Protein AF-A0A059LC39-F1 (afdb_monomer_lite)

pLDDT: mean 9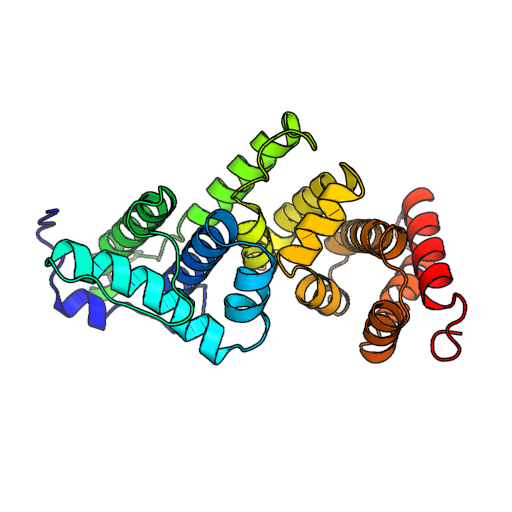2.87, std 8.08, range [38.31, 98.38]

Secondary structure (DSSP, 8-state):
----TT--GGGGGG--S-TT-TTSHHHHHHHHHHHHHHHHHHHHS-HHHHHHHHTS-HHHHHHHHHHHHHHHHHHHTT-----SSPPPP-TT-THHHHHHHHHHHHHHHHHHHHTT-TT------SHHHHHHHHHHHHHTT--TTSPPPTTHHHHHHHHT-STTHHHHHHHHHHHHTT-HHHHHHHHHHT-HHHHHHHTT---GGGHHHHHHHHHHHHHH---HHHHHHHHHTTTHHHHHHHHS--SS---HHHHHHHHHHHHHHHTT-TTT-

Structure (mmCIF, N/CA/C/O backbone):
data_AF-A0A059LC39-F1
#
_entry.id   AF-A0A059LC39-F1
#
loop_
_atom_site.group_PDB
_atom_site.id
_atom_site.type_symbol
_atom_site.label_atom_id
_atom_site.label_alt_id
_atom_site.label_comp_id
_atom_site.label_asym_id
_atom_site.label_entity_id
_atom_site.label_seq_id
_atom_site.pdbx_PDB_ins_code
_atom_site.Cartn_x
_atom_site.Cartn_y
_atom_site.Cartn_z
_atom_site.occupancy
_atom_site.B_iso_or_equiv
_atom_site.auth_seq_id
_atom_site.auth_comp_id
_atom_site.auth_asym_id
_atom_site.auth_atom_id
_atom_site.pdbx_PDB_model_num
ATOM 1 N N . ARG A 1 1 ? -14.619 -9.354 27.486 1.00 38.31 1 ARG A N 1
ATOM 2 C CA . ARG A 1 1 ? -15.360 -8.174 28.000 1.00 38.31 1 ARG A CA 1
ATOM 3 C C . ARG A 1 1 ? -14.411 -7.389 28.898 1.00 38.31 1 ARG A C 1
ATOM 5 O O . ARG A 1 1 ? -14.361 -7.661 30.089 1.00 38.31 1 ARG A O 1
ATOM 12 N N . LEU A 1 2 ? -13.623 -6.483 28.327 1.00 41.97 2 LEU A N 1
ATOM 13 C CA . LEU A 1 2 ? -12.790 -5.560 29.097 1.00 41.97 2 LEU A CA 1
ATOM 14 C C . LEU A 1 2 ? -13.706 -4.463 29.651 1.00 41.97 2 LEU A C 1
ATOM 16 O O . LEU A 1 2 ? -14.110 -3.562 28.925 1.00 41.97 2 LEU A O 1
ATOM 20 N N . ARG A 1 3 ? -14.123 -4.588 30.915 1.00 47.59 3 ARG A N 1
ATOM 21 C CA . ARG A 1 3 ? -14.676 -3.453 31.664 1.00 47.59 3 ARG A CA 1
ATOM 22 C C . ARG A 1 3 ? -13.485 -2.667 32.192 1.00 47.59 3 ARG A C 1
ATOM 24 O O . ARG A 1 3 ? -13.035 -2.906 33.305 1.00 47.59 3 ARG A O 1
ATOM 31 N N . LEU A 1 4 ? -12.937 -1.800 31.352 1.00 59.91 4 LEU A N 1
ATOM 32 C CA . LEU A 1 4 ? -11.959 -0.813 31.783 1.00 59.91 4 LEU A CA 1
ATOM 33 C C . LEU A 1 4 ? -12.750 0.319 32.460 1.00 59.91 4 LEU A C 1
ATOM 35 O O . LEU A 1 4 ? -13.573 0.944 31.796 1.00 59.91 4 LEU A O 1
ATOM 39 N N . PRO A 1 5 ? -12.578 0.564 33.771 1.00 58.69 5 PRO A N 1
ATOM 40 C CA . PRO A 1 5 ? -13.481 1.405 34.566 1.00 58.69 5 PRO A CA 1
ATOM 41 C C . PRO A 1 5 ? -13.545 2.890 34.158 1.00 58.69 5 PRO A C 1
ATOM 43 O O . PRO A 1 5 ? -14.388 3.607 34.683 1.00 58.69 5 PRO A O 1
ATOM 46 N N . ARG A 1 6 ? -12.702 3.350 33.220 1.00 67.06 6 ARG A N 1
ATOM 47 C CA . ARG A 1 6 ? -12.713 4.721 32.663 1.00 67.06 6 ARG A CA 1
ATOM 48 C C . ARG A 1 6 ? -13.230 4.811 31.217 1.00 67.06 6 ARG A C 1
ATOM 50 O O . ARG A 1 6 ? -13.235 5.896 30.649 1.00 67.06 6 ARG A O 1
ATOM 57 N N . LEU A 1 7 ? -13.639 3.696 30.607 1.00 74.56 7 LEU A N 1
ATOM 58 C CA . LEU A 1 7 ? -14.137 3.657 29.229 1.00 74.56 7 LEU A CA 1
ATOM 59 C C . LEU A 1 7 ? -15.666 3.574 29.220 1.00 74.56 7 LEU A C 1
ATOM 61 O O . LEU A 1 7 ? -16.242 2.490 29.326 1.00 74.56 7 LEU A O 1
ATOM 65 N N . ASP A 1 8 ? -16.308 4.735 29.103 1.00 77.00 8 ASP A N 1
ATOM 66 C CA . ASP A 1 8 ? -17.745 4.844 28.842 1.00 77.00 8 ASP A CA 1
ATOM 67 C C . ASP A 1 8 ? -18.038 4.777 27.330 1.00 77.00 8 ASP A C 1
ATOM 69 O O . ASP A 1 8 ? -17.161 5.033 26.506 1.00 77.00 8 ASP A O 1
ATOM 73 N N . ARG A 1 9 ? -19.268 4.435 26.937 1.00 79.31 9 ARG A N 1
ATOM 74 C CA . ARG A 1 9 ? -19.694 4.400 25.527 1.00 79.31 9 ARG A CA 1
ATOM 75 C C . ARG A 1 9 ? -19.622 5.780 24.879 1.00 79.31 9 ARG A C 1
ATOM 77 O O . ARG A 1 9 ? -19.177 5.878 23.739 1.00 79.31 9 ARG A O 1
ATOM 84 N N . ASP A 1 10 ? -19.956 6.819 25.637 1.00 83.12 10 ASP A N 1
ATOM 85 C CA . ASP A 1 10 ? -19.950 8.215 25.185 1.00 83.12 10 ASP A CA 1
ATOM 86 C C . ASP A 1 10 ? -18.537 8.722 24.846 1.00 83.12 10 ASP A C 1
ATOM 88 O O . ASP A 1 10 ? -18.363 9.730 24.162 1.00 83.12 10 ASP A O 1
ATOM 92 N N . LEU A 1 11 ? -17.494 8.014 25.298 1.00 85.31 11 LEU A N 1
ATOM 93 C CA . LEU A 1 11 ? -16.109 8.333 24.968 1.00 85.31 11 LEU A CA 1
ATOM 94 C C . LEU A 1 11 ? -15.811 8.123 23.475 1.00 85.31 11 LEU A C 1
ATOM 96 O O . LEU A 1 11 ? -15.001 8.857 22.912 1.00 85.31 11 LEU A O 1
ATOM 100 N N . VAL A 1 12 ? -16.485 7.171 22.818 1.00 84.88 12 VAL A N 1
ATOM 101 C CA . VAL A 1 12 ? -16.286 6.882 21.386 1.00 84.88 12 VAL A CA 1
ATOM 102 C C . VAL A 1 12 ? -16.705 8.070 20.515 1.00 84.88 12 VAL A C 1
ATOM 104 O O . VAL A 1 12 ? -16.017 8.390 19.547 1.00 84.88 12 VAL A O 1
ATOM 107 N N . ASP A 1 13 ? -17.766 8.778 20.901 1.00 87.62 13 ASP A N 1
ATOM 108 C CA . ASP A 1 13 ? -18.254 9.961 20.180 1.00 87.62 13 ASP A CA 1
ATOM 109 C C . ASP A 1 13 ? -17.356 11.194 20.388 1.00 87.62 13 ASP A C 1
ATOM 111 O O . ASP A 1 13 ? -17.455 12.183 19.661 1.00 87.62 13 ASP A O 1
ATOM 115 N N . ARG A 1 14 ? -16.452 11.133 21.373 1.00 90.12 14 ARG A N 1
ATOM 116 C CA . ARG A 1 14 ? -15.554 12.223 21.777 1.00 90.12 14 ARG A CA 1
ATOM 117 C C . ARG A 1 14 ? -14.100 12.003 21.359 1.00 90.12 14 ARG A C 1
ATOM 119 O O . ARG A 1 14 ? -13.243 12.795 21.750 1.00 90.12 14 ARG A O 1
ATOM 126 N N . ILE A 1 15 ? -13.804 10.961 20.576 1.00 92.75 15 ILE A N 1
ATOM 127 C CA . ILE A 1 15 ? -12.444 10.708 20.080 1.00 92.75 15 ILE A CA 1
ATOM 128 C C . ILE A 1 15 ? -11.979 11.929 19.264 1.00 92.75 15 ILE A C 1
ATOM 130 O O . ILE A 1 15 ? -12.630 12.297 18.281 1.00 92.75 15 ILE A O 1
ATOM 134 N N . PRO A 1 16 ? -10.858 12.571 19.635 1.00 93.31 16 PRO A N 1
ATOM 135 C CA . PRO A 1 16 ? -10.448 13.819 19.014 1.00 93.31 16 PRO A CA 1
ATOM 136 C C . PRO A 1 16 ? -9.922 13.607 17.589 1.00 93.31 16 PRO A C 1
ATOM 138 O O . PRO A 1 16 ? -9.324 12.578 17.256 1.00 93.31 16 PRO A O 1
ATOM 141 N N . GLY A 1 17 ? -10.095 14.636 16.754 1.00 94.12 17 GLY A N 1
ATOM 142 C CA . GLY A 1 17 ? -9.504 14.712 15.421 1.00 94.12 17 GLY A CA 1
ATOM 143 C C . GLY A 1 17 ? -10.481 14.654 14.255 1.00 94.12 17 GLY A C 1
ATOM 144 O O . GLY A 1 17 ? -11.672 14.918 14.390 1.00 94.12 17 GLY A O 1
ATOM 145 N N . LYS A 1 18 ? -9.948 14.329 13.073 1.00 93.69 18 LYS A N 1
ATOM 146 C CA . LYS A 1 18 ? -10.715 14.183 11.828 1.00 93.69 18 LYS A CA 1
ATOM 147 C C . LYS A 1 18 ? -10.304 12.897 11.125 1.00 93.69 18 LYS A C 1
ATOM 149 O O . LYS A 1 18 ? -9.119 12.600 11.036 1.00 93.69 18 LYS A O 1
ATOM 154 N N . GLN A 1 19 ? -11.261 12.184 10.531 1.00 92.31 19 GLN A N 1
ATOM 155 C CA . GLN A 1 19 ? -11.007 10.917 9.821 1.00 92.31 19 GLN A CA 1
ATOM 156 C C . GLN A 1 19 ? -9.980 11.035 8.679 1.00 92.31 19 GLN A C 1
ATOM 158 O O . GLN A 1 19 ? -9.343 10.049 8.309 1.00 92.31 19 GLN A O 1
ATOM 163 N N . THR A 1 20 ? -9.825 12.234 8.112 1.00 91.25 20 THR A N 1
ATOM 164 C CA . THR A 1 20 ? -8.856 12.538 7.051 1.00 91.25 20 THR A CA 1
ATOM 165 C C . THR A 1 20 ? -7.452 12.838 7.578 1.00 91.25 20 THR A C 1
ATOM 167 O O . THR A 1 20 ? -6.494 12.759 6.811 1.00 91.25 20 THR A O 1
ATOM 170 N N . ASP A 1 21 ? -7.314 13.198 8.858 1.00 93.19 21 ASP A N 1
ATOM 171 C CA . ASP A 1 21 ? -6.031 13.532 9.473 1.00 93.19 21 ASP A CA 1
ATOM 172 C C . ASP A 1 21 ? -5.475 12.350 10.270 1.00 93.19 21 ASP A C 1
ATOM 174 O O . ASP A 1 21 ? -5.807 12.124 11.433 1.00 93.19 21 ASP A O 1
ATOM 178 N N . ARG A 1 22 ? -4.562 11.625 9.629 1.00 93.62 22 ARG A N 1
ATOM 179 C CA . ARG A 1 22 ? -3.907 10.424 10.163 1.00 93.62 22 ARG A CA 1
ATOM 180 C C . ARG A 1 22 ? -3.014 10.665 11.377 1.00 93.62 22 ARG A C 1
ATOM 182 O O . ARG A 1 22 ? -2.555 9.692 11.959 1.00 93.62 22 ARG A O 1
ATOM 189 N N . LYS A 1 23 ? -2.720 11.922 11.724 1.00 91.88 23 LYS A N 1
ATOM 190 C CA . LYS A 1 23 ? -1.988 12.257 12.955 1.00 91.88 23 LYS A CA 1
ATOM 191 C C . LYS A 1 23 ? -2.906 12.318 14.173 1.00 91.88 23 LYS A C 1
ATOM 193 O O . LYS A 1 23 ? -2.419 12.338 15.296 1.00 91.88 23 LYS A O 1
ATOM 198 N N . THR A 1 24 ? -4.216 12.373 13.950 1.00 94.75 24 THR A N 1
ATOM 199 C CA . THR A 1 24 ? -5.211 12.398 15.021 1.00 94.75 24 THR A CA 1
ATOM 200 C C . THR A 1 24 ? -5.698 10.988 15.357 1.00 94.75 24 THR A C 1
ATOM 202 O O . THR A 1 24 ? -5.728 10.150 14.452 1.00 94.75 24 THR A O 1
ATOM 205 N N . PRO A 1 25 ? -6.143 10.715 16.599 1.00 95.75 25 PRO A N 1
ATOM 206 C CA . PRO A 1 25 ? -6.583 9.378 17.012 1.00 95.75 25 PRO A CA 1
ATOM 207 C C . PRO A 1 25 ? -7.643 8.758 16.095 1.00 95.75 25 PRO A C 1
ATOM 209 O O . PRO A 1 25 ? -7.474 7.640 15.607 1.00 95.75 25 PRO A O 1
ATOM 212 N N . VAL A 1 26 ? -8.710 9.502 15.777 1.00 96.50 26 VAL A N 1
ATOM 213 C CA . VAL A 1 26 ? -9.781 8.994 14.900 1.00 96.50 26 VAL A CA 1
ATOM 214 C C . VAL A 1 26 ? -9.301 8.764 13.463 1.00 96.50 26 VAL A C 1
ATOM 216 O O . VAL A 1 26 ? -9.720 7.808 12.808 1.00 96.50 26 VAL A O 1
ATOM 219 N N . GLY A 1 27 ? -8.409 9.619 12.954 1.00 95.94 27 GLY A N 1
ATOM 220 C CA . GLY A 1 27 ? -7.862 9.471 11.609 1.00 95.94 27 GLY A CA 1
ATOM 221 C C . GLY A 1 27 ? -6.854 8.329 11.502 1.00 95.94 27 GLY A C 1
ATOM 222 O O . GLY A 1 27 ? -6.843 7.629 10.488 1.00 95.94 27 GLY A O 1
ATOM 223 N N . GLU A 1 28 ? -6.051 8.089 12.542 1.00 96.12 28 GLU A N 1
ATOM 224 C CA . GLU A 1 28 ? -5.166 6.926 12.607 1.00 96.12 28 GLU A CA 1
ATOM 225 C C . GLU A 1 28 ? -5.976 5.624 12.680 1.00 96.12 28 GLU A C 1
ATOM 227 O O . GLU A 1 28 ? -5.728 4.718 11.883 1.00 96.12 28 GLU A O 1
ATOM 232 N N . LEU A 1 29 ? -7.002 5.547 13.539 1.00 96.88 29 LEU A N 1
ATOM 233 C CA . LEU A 1 29 ? -7.890 4.380 13.609 1.00 96.88 29 LEU A CA 1
ATOM 234 C C . LEU A 1 29 ? -8.570 4.089 12.270 1.00 96.88 29 LEU A C 1
ATOM 236 O O . LEU A 1 29 ? -8.557 2.949 11.811 1.00 96.88 29 LEU A O 1
ATOM 240 N N . ASN A 1 30 ? -9.117 5.111 11.607 1.00 96.50 30 ASN A N 1
ATOM 241 C CA . ASN A 1 30 ? -9.730 4.959 10.287 1.00 96.50 30 ASN A CA 1
ATOM 242 C C . ASN A 1 30 ? -8.728 4.430 9.240 1.00 96.50 30 ASN A C 1
ATOM 244 O O . ASN A 1 30 ? -9.059 3.602 8.384 1.00 96.50 30 ASN A O 1
ATOM 248 N N . TRP A 1 31 ? -7.476 4.880 9.317 1.00 96.12 31 TRP A N 1
ATOM 249 C CA . TRP A 1 31 ? -6.425 4.437 8.409 1.00 96.12 31 TRP A CA 1
ATOM 250 C C . TRP A 1 31 ? -5.979 2.995 8.682 1.00 96.12 31 TRP A C 1
ATOM 252 O O . TRP A 1 31 ? -5.869 2.212 7.736 1.00 96.12 31 TRP A O 1
ATOM 262 N N . ILE A 1 32 ? -5.799 2.615 9.951 1.00 97.19 32 ILE A N 1
ATOM 263 C CA . ILE A 1 32 ? -5.517 1.229 10.356 1.00 97.19 32 ILE A CA 1
ATOM 264 C C . ILE A 1 32 ? -6.672 0.315 9.940 1.00 97.19 32 ILE A C 1
ATOM 266 O O . ILE A 1 32 ? -6.434 -0.734 9.345 1.00 97.19 32 ILE A O 1
ATOM 270 N N . PHE A 1 33 ? -7.920 0.731 10.166 1.00 97.75 33 PHE A N 1
ATOM 271 C CA . PHE A 1 33 ? -9.108 -0.014 9.751 1.00 97.75 33 PHE A CA 1
ATOM 272 C C . PHE A 1 33 ? -9.124 -0.274 8.241 1.00 97.75 33 PHE A C 1
ATOM 274 O O . PHE A 1 33 ? -9.333 -1.406 7.795 1.00 97.75 33 PHE A O 1
ATOM 281 N N . THR A 1 34 ? -8.844 0.763 7.446 1.00 96.38 34 THR A N 1
ATOM 282 C CA . THR A 1 34 ? -8.742 0.649 5.986 1.00 96.38 34 THR A CA 1
ATOM 283 C C . THR A 1 34 ? -7.646 -0.339 5.590 1.00 96.38 34 THR A C 1
ATOM 285 O O . THR A 1 34 ? -7.880 -1.197 4.744 1.00 96.38 34 THR A O 1
ATOM 288 N N . ALA A 1 35 ? -6.470 -0.268 6.222 1.00 96.44 35 ALA A N 1
ATOM 289 C CA . ALA A 1 35 ? -5.366 -1.182 5.941 1.00 96.44 35 ALA A CA 1
ATOM 290 C C . ALA A 1 35 ? -5.709 -2.638 6.285 1.00 96.44 35 ALA A C 1
ATOM 292 O O . ALA A 1 35 ? -5.448 -3.536 5.492 1.00 96.44 35 ALA A O 1
ATOM 293 N N . ILE A 1 36 ? -6.337 -2.872 7.437 1.00 97.81 36 ILE A N 1
ATOM 294 C CA . ILE A 1 36 ? -6.723 -4.209 7.893 1.00 97.81 36 ILE A CA 1
ATOM 295 C C . ILE A 1 36 ? -7.795 -4.818 6.990 1.00 97.81 36 ILE A C 1
ATOM 297 O O . ILE A 1 36 ? -7.665 -5.972 6.582 1.00 97.81 36 ILE A O 1
ATOM 301 N N . THR A 1 37 ? -8.835 -4.059 6.649 1.00 97.88 37 THR A N 1
ATOM 302 C CA . THR A 1 37 ? -9.931 -4.559 5.806 1.00 97.88 37 THR A CA 1
ATOM 303 C C . THR A 1 37 ? -9.486 -4.830 4.370 1.00 97.88 37 THR A C 1
ATOM 305 O O . THR A 1 37 ? -9.851 -5.872 3.825 1.00 97.88 37 THR A O 1
ATOM 308 N N . ASP A 1 38 ? -8.637 -3.977 3.785 1.00 96.56 38 ASP A N 1
ATOM 309 C CA . ASP A 1 38 ? -8.011 -4.248 2.483 1.00 96.56 38 ASP A CA 1
ATOM 310 C C . ASP A 1 38 ? -7.137 -5.512 2.531 1.00 96.56 38 ASP A C 1
ATOM 312 O O . ASP A 1 38 ? -7.194 -6.332 1.614 1.00 96.56 38 ASP A O 1
ATOM 316 N N . THR A 1 39 ? -6.368 -5.707 3.607 1.00 97.31 39 THR A N 1
ATOM 317 C CA . THR A 1 39 ? -5.545 -6.909 3.795 1.00 97.31 39 THR A CA 1
ATOM 318 C C . THR A 1 39 ? -6.385 -8.171 3.904 1.00 97.31 39 THR A C 1
ATOM 320 O O . THR A 1 39 ? -6.088 -9.158 3.233 1.00 97.31 39 THR A O 1
ATOM 323 N N . ILE A 1 40 ? -7.448 -8.161 4.709 1.00 98.06 40 ILE A N 1
ATOM 324 C CA . ILE A 1 40 ? -8.351 -9.313 4.833 1.00 98.06 40 ILE A CA 1
ATOM 325 C C . ILE A 1 40 ? -8.960 -9.645 3.469 1.00 98.06 40 ILE A C 1
ATOM 327 O O . ILE A 1 40 ? -8.940 -10.801 3.049 1.00 98.06 40 ILE A O 1
ATOM 331 N N . ALA A 1 41 ? -9.462 -8.636 2.753 1.00 97.44 41 ALA A N 1
ATOM 332 C CA . ALA A 1 41 ? -10.050 -8.827 1.435 1.00 97.44 41 ALA A CA 1
ATOM 333 C C . ALA A 1 41 ? -9.048 -9.419 0.439 1.00 97.44 41 ALA A C 1
ATOM 335 O O . ALA A 1 41 ? -9.377 -10.360 -0.276 1.00 97.44 41 ALA A O 1
ATOM 336 N N . TRP A 1 42 ? -7.820 -8.910 0.409 1.00 96.56 42 TRP A N 1
ATOM 337 C CA . TRP A 1 42 ? -6.805 -9.386 -0.525 1.00 96.56 42 TRP A CA 1
ATOM 338 C C . TRP A 1 42 ? -6.353 -10.825 -0.242 1.00 96.56 42 TRP A C 1
ATOM 340 O O . TRP A 1 42 ? -6.148 -11.593 -1.178 1.00 96.56 42 TRP A O 1
ATOM 350 N N . ASN A 1 43 ? -6.241 -11.214 1.032 1.00 95.38 43 ASN A N 1
ATOM 351 C CA . ASN A 1 43 ? -5.827 -12.569 1.413 1.00 95.38 43 ASN A CA 1
ATOM 352 C C . ASN A 1 43 ? -6.940 -13.616 1.243 1.00 95.38 43 ASN A C 1
ATOM 354 O O . ASN A 1 43 ? -6.648 -14.803 1.106 1.00 95.38 43 ASN A O 1
ATOM 358 N N . VAL A 1 44 ? -8.211 -13.199 1.273 1.00 96.50 44 VAL A N 1
ATOM 359 C CA . VAL A 1 44 ? -9.363 -14.118 1.247 1.00 96.50 44 VAL A CA 1
ATOM 360 C C . VAL A 1 44 ? -10.026 -14.199 -0.130 1.00 96.50 44 VAL A C 1
ATOM 362 O O . VAL A 1 44 ? -10.537 -15.257 -0.504 1.00 96.50 44 VAL A O 1
ATOM 365 N N . LEU A 1 45 ? -10.065 -13.104 -0.892 1.00 96.56 45 LEU A N 1
ATOM 366 C CA . LEU A 1 45 ? -10.801 -13.045 -2.154 1.00 96.56 45 LEU A CA 1
ATOM 367 C C . LEU A 1 45 ? -9.939 -13.481 -3.349 1.00 96.56 45 LEU A C 1
ATOM 369 O O . LEU A 1 45 ? -8.756 -13.152 -3.419 1.00 96.56 45 LEU A O 1
ATOM 373 N N . PRO A 1 46 ? -10.534 -14.131 -4.368 1.00 95.44 46 PRO A N 1
ATOM 374 C CA . PRO A 1 46 ? -9.875 -14.305 -5.658 1.00 95.44 46 PRO A CA 1
ATOM 375 C C . PRO A 1 46 ? -9.456 -12.953 -6.253 1.00 95.44 46 PRO A C 1
ATOM 377 O O . PRO A 1 46 ? -10.225 -11.991 -6.194 1.00 95.44 46 PRO A O 1
ATOM 380 N N . ARG A 1 47 ? -8.283 -12.890 -6.901 1.00 92.69 47 ARG A N 1
ATOM 381 C CA . ARG A 1 47 ? -7.698 -11.637 -7.431 1.00 92.69 47 ARG A CA 1
ATOM 382 C C . ARG A 1 47 ? -8.679 -10.813 -8.274 1.00 92.69 47 ARG A C 1
ATOM 384 O O . ARG A 1 47 ? -8.819 -9.615 -8.053 1.00 92.69 47 ARG A O 1
ATOM 391 N N . ALA A 1 48 ? -9.404 -11.453 -9.195 1.00 94.56 48 ALA A N 1
ATOM 392 C CA . ALA A 1 48 ? -10.383 -10.775 -10.050 1.00 94.56 48 ALA A CA 1
ATOM 393 C C . ALA A 1 48 ? -11.540 -10.154 -9.247 1.00 94.56 48 ALA A C 1
ATOM 395 O O . ALA A 1 48 ? -11.995 -9.050 -9.545 1.00 94.56 48 ALA A O 1
ATOM 396 N N . LEU A 1 49 ? -11.996 -10.847 -8.199 1.00 96.38 49 LEU A N 1
ATOM 397 C CA . LEU A 1 49 ? -13.059 -10.361 -7.330 1.00 96.38 49 LEU A CA 1
ATOM 398 C C . LEU A 1 49 ? -12.573 -9.208 -6.444 1.00 96.38 49 LEU A C 1
ATOM 400 O O . LEU A 1 49 ? -13.276 -8.208 -6.313 1.00 96.38 49 LEU A O 1
ATOM 404 N N . PHE A 1 50 ? -11.365 -9.323 -5.888 1.00 96.62 50 PHE A N 1
ATOM 405 C CA . PHE A 1 50 ? -10.724 -8.246 -5.136 1.00 96.62 50 PHE A CA 1
ATOM 406 C C . PHE A 1 50 ? -10.594 -6.978 -5.985 1.00 96.62 50 PHE A C 1
ATOM 408 O O . PHE A 1 50 ? -11.027 -5.911 -5.560 1.00 96.62 50 PHE A O 1
ATOM 415 N N . GLN A 1 51 ? -10.080 -7.099 -7.211 1.00 95.25 51 GLN A N 1
ATOM 416 C CA . GLN A 1 51 ? -9.963 -5.974 -8.140 1.00 95.25 51 GLN A CA 1
ATOM 417 C C . GLN A 1 51 ? -11.321 -5.316 -8.409 1.00 95.25 51 GLN A C 1
ATOM 419 O O . GLN A 1 51 ? -11.468 -4.101 -8.271 1.00 95.25 51 GLN A O 1
ATOM 424 N N . ARG A 1 52 ? -12.346 -6.125 -8.698 1.00 95.81 52 ARG A N 1
ATOM 425 C CA . ARG A 1 52 ? -13.698 -5.622 -8.962 1.00 95.81 52 ARG A CA 1
ATOM 426 C C . ARG A 1 52 ? -14.295 -4.860 -7.780 1.00 95.81 52 ARG A C 1
ATOM 428 O O . ARG A 1 52 ? -14.897 -3.814 -7.976 1.00 95.81 52 ARG A O 1
ATOM 435 N N . LEU A 1 53 ? -14.156 -5.384 -6.563 1.00 96.94 53 LEU A N 1
ATOM 436 C CA . LEU A 1 53 ? -14.847 -4.831 -5.394 1.00 96.94 53 LEU A CA 1
ATOM 437 C C . LEU A 1 53 ? -14.042 -3.771 -4.639 1.00 96.94 53 LEU A C 1
ATOM 439 O O . LEU A 1 53 ? -14.638 -2.854 -4.093 1.00 96.94 53 LEU A O 1
ATOM 443 N N . PHE A 1 54 ? -12.713 -3.888 -4.589 1.00 96.00 54 PHE A N 1
ATOM 444 C CA . PHE A 1 54 ? -11.849 -3.057 -3.740 1.00 96.0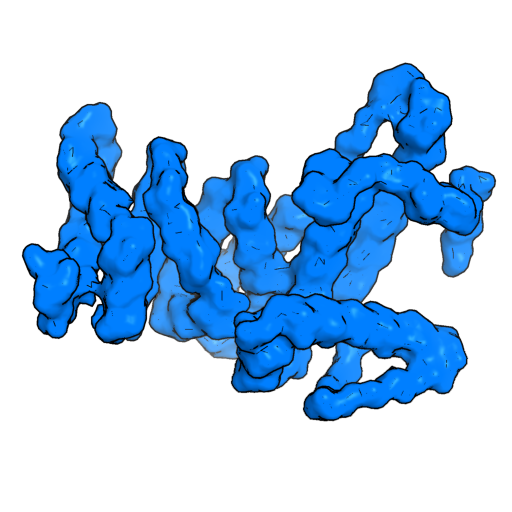0 54 PHE A CA 1
ATOM 445 C C . PHE A 1 54 ? -10.979 -2.064 -4.522 1.00 96.00 54 PHE A C 1
ATOM 447 O O . PHE A 1 54 ? -10.284 -1.258 -3.891 1.00 96.00 54 PHE A O 1
ATOM 454 N N . ARG A 1 55 ? -10.970 -2.110 -5.865 1.00 94.06 55 ARG A N 1
ATOM 455 C CA . ARG A 1 55 ? -10.113 -1.245 -6.700 1.00 94.06 55 ARG A CA 1
ATOM 456 C C . ARG A 1 55 ? -10.838 -0.463 -7.793 1.00 94.06 55 ARG A C 1
ATOM 458 O O . ARG A 1 55 ? -10.394 0.639 -8.087 1.00 94.06 55 ARG A O 1
ATOM 465 N N . GLN A 1 56 ? -11.929 -0.978 -8.363 1.00 93.19 56 GLN A N 1
ATOM 466 C CA . GLN A 1 56 ? -12.613 -0.308 -9.482 1.00 93.19 56 GLN A CA 1
ATOM 467 C C . GLN A 1 56 ? -13.355 0.973 -9.090 1.00 93.19 56 GLN A C 1
ATOM 469 O O . GLN A 1 56 ? -13.222 1.982 -9.774 1.00 93.19 56 GLN A O 1
ATOM 474 N N . ASP A 1 57 ? -14.133 0.938 -8.007 1.00 95.88 57 ASP A N 1
ATOM 475 C CA . ASP A 1 57 ? -14.954 2.069 -7.570 1.00 95.88 57 ASP A CA 1
ATOM 476 C C . ASP A 1 57 ? -14.714 2.373 -6.086 1.00 95.88 57 ASP A C 1
ATOM 478 O O . ASP A 1 57 ? -14.704 1.475 -5.239 1.00 95.88 57 ASP A O 1
ATOM 482 N N . LEU A 1 58 ? -14.501 3.652 -5.768 1.00 92.69 58 LEU A N 1
ATOM 483 C CA . LEU A 1 58 ? -14.140 4.096 -4.419 1.00 92.69 58 LEU A CA 1
ATOM 484 C C . LEU A 1 58 ? -15.268 3.876 -3.401 1.00 92.69 58 LEU A C 1
ATOM 486 O O . LEU A 1 58 ? -14.986 3.517 -2.252 1.00 92.69 58 LEU A O 1
ATOM 490 N N . LEU A 1 59 ? -16.524 4.077 -3.811 1.00 96.06 59 LEU A N 1
ATOM 491 C CA . LEU A 1 59 ? -17.694 3.905 -2.955 1.00 96.06 59 LEU A CA 1
ATOM 492 C C . LEU A 1 59 ? -17.959 2.420 -2.714 1.00 96.06 59 LEU A C 1
ATOM 494 O O . LEU A 1 59 ? -18.100 2.013 -1.562 1.00 96.06 59 LEU A O 1
ATOM 498 N N . VAL A 1 60 ? -17.956 1.604 -3.770 1.00 97.06 60 VAL A N 1
ATOM 499 C CA . VAL A 1 60 ? -18.105 0.144 -3.661 1.00 97.06 60 VAL A CA 1
ATOM 500 C C . VAL A 1 60 ? -17.012 -0.427 -2.762 1.00 97.06 60 VAL A C 1
ATOM 502 O O . VAL A 1 60 ? -17.314 -1.175 -1.832 1.00 97.06 60 VAL A O 1
ATOM 505 N N . ALA A 1 61 ? -15.762 -0.003 -2.949 1.00 96.31 61 ALA A N 1
ATOM 506 C CA . ALA A 1 61 ? -14.664 -0.437 -2.098 1.00 96.31 61 ALA A CA 1
ATOM 507 C C . ALA A 1 61 ? -14.876 -0.034 -0.631 1.00 96.31 61 ALA A C 1
ATOM 509 O O . ALA A 1 61 ? -14.612 -0.826 0.270 1.00 96.31 61 ALA A O 1
ATOM 510 N N . SER A 1 62 ? -15.380 1.176 -0.367 1.00 96.62 62 SER A N 1
ATOM 511 C CA . SER A 1 62 ? -15.711 1.614 0.997 1.00 96.62 62 SER A CA 1
ATOM 512 C C . SER A 1 62 ? -16.824 0.762 1.615 1.00 96.62 62 SER A C 1
ATOM 514 O O . SER A 1 62 ? -16.668 0.261 2.730 1.00 96.62 62 SER A O 1
ATOM 516 N N . LEU A 1 63 ? -17.899 0.507 0.865 1.00 97.81 63 LEU A N 1
ATOM 517 C CA . LEU A 1 63 ? -19.010 -0.337 1.304 1.00 97.81 63 LEU A CA 1
ATOM 518 C C . LEU A 1 63 ? -18.549 -1.760 1.624 1.00 97.81 63 LEU A C 1
ATOM 520 O O . LEU A 1 63 ? -18.918 -2.291 2.668 1.00 97.81 63 LEU A O 1
ATOM 524 N N . PHE A 1 64 ? -17.712 -2.367 0.779 1.00 98.12 64 PHE A N 1
ATOM 525 C CA . PHE A 1 64 ? -17.227 -3.726 1.009 1.00 98.12 64 PHE A CA 1
ATOM 526 C C . PHE A 1 64 ? -16.219 -3.826 2.159 1.00 98.12 64 PHE A C 1
ATOM 528 O O . PHE A 1 64 ? -16.283 -4.800 2.907 1.00 98.12 64 PHE A O 1
ATOM 535 N N . ARG A 1 65 ? -15.357 -2.822 2.384 1.00 97.38 65 ARG A N 1
ATOM 536 C CA . ARG A 1 65 ? -14.524 -2.753 3.604 1.00 97.38 65 ARG A CA 1
ATOM 537 C C . ARG A 1 65 ? -15.389 -2.735 4.863 1.00 97.38 65 ARG A C 1
ATOM 539 O O . ARG A 1 65 ? -15.173 -3.533 5.774 1.00 97.38 65 ARG A O 1
ATOM 546 N N . ASN A 1 66 ? -16.409 -1.879 4.877 1.00 97.31 66 ASN A N 1
ATOM 547 C CA . ASN A 1 66 ? -17.335 -1.752 6.003 1.00 97.31 66 ASN A CA 1
ATOM 548 C C . ASN A 1 66 ? -18.215 -3.004 6.164 1.00 97.31 66 ASN A C 1
ATOM 550 O O . ASN A 1 66 ? -18.524 -3.401 7.287 1.00 97.31 66 ASN A O 1
ATOM 554 N N . TYR A 1 67 ? -18.555 -3.680 5.063 1.00 98.06 67 TYR A N 1
ATOM 555 C CA . TYR A 1 67 ? -19.258 -4.961 5.085 1.00 98.06 67 TYR A CA 1
ATOM 556 C C . TYR A 1 67 ? -18.456 -6.045 5.818 1.00 98.06 67 TYR A C 1
ATOM 558 O O . TYR A 1 67 ? -19.051 -6.828 6.552 1.00 98.06 67 TYR A O 1
ATOM 566 N N . LEU A 1 68 ? -17.120 -6.084 5.690 1.00 98.25 68 LEU A N 1
ATOM 567 C CA . LEU A 1 68 ? -16.306 -7.062 6.429 1.00 98.25 68 LEU A CA 1
ATOM 568 C C . LEU A 1 68 ? -16.441 -6.887 7.948 1.00 98.25 68 LEU A C 1
ATOM 570 O O . LEU A 1 68 ? -16.495 -7.875 8.683 1.00 98.25 68 LEU A O 1
ATOM 574 N N . LEU A 1 69 ? -16.518 -5.637 8.415 1.00 98.19 69 LEU A N 1
ATOM 575 C CA . LEU A 1 69 ? -16.783 -5.335 9.821 1.00 98.19 69 LEU A CA 1
ATOM 576 C C . LEU A 1 69 ? -18.220 -5.703 10.207 1.00 98.19 69 LEU A C 1
ATOM 578 O O . LEU A 1 69 ? -18.427 -6.298 11.264 1.00 98.19 69 LEU A O 1
ATOM 582 N N . ALA A 1 70 ? -19.199 -5.405 9.348 1.00 97.75 70 ALA A N 1
ATOM 583 C CA . ALA A 1 70 ? -20.589 -5.793 9.569 1.00 97.75 70 ALA A CA 1
ATOM 584 C C . ALA A 1 70 ? -20.740 -7.321 9.699 1.00 97.75 70 ALA A C 1
ATOM 586 O O . ALA A 1 70 ? -21.374 -7.774 10.648 1.00 97.75 70 ALA A O 1
ATOM 587 N N . ASP A 1 71 ? -20.096 -8.119 8.834 1.00 96.88 71 ASP A N 1
ATOM 588 C CA . ASP A 1 71 ? -20.058 -9.590 8.936 1.00 96.88 71 ASP A CA 1
ATOM 589 C C . ASP A 1 71 ? -19.512 -10.047 10.288 1.00 96.88 71 ASP A C 1
ATOM 591 O O . ASP A 1 71 ? -20.101 -10.913 10.935 1.00 96.88 71 ASP A O 1
ATOM 595 N N . ARG A 1 72 ? -18.438 -9.415 10.768 1.00 97.62 72 ARG A N 1
ATOM 596 C CA . ARG A 1 72 ? -17.854 -9.734 12.073 1.00 97.62 72 ARG A CA 1
ATOM 597 C C . ARG A 1 72 ? -18.786 -9.403 13.240 1.00 97.62 72 ARG A C 1
ATOM 599 O O . ARG A 1 72 ? -18.996 -10.257 14.101 1.00 97.62 72 ARG A O 1
ATOM 606 N N . ILE A 1 73 ? -19.342 -8.192 13.275 1.00 97.50 73 ILE A N 1
ATOM 607 C CA . ILE A 1 73 ? -20.204 -7.731 14.376 1.00 97.50 73 ILE A CA 1
ATOM 608 C C . ILE A 1 73 ? -21.519 -8.512 14.390 1.00 97.50 73 ILE A C 1
ATOM 610 O O . ILE A 1 73 ? -21.910 -9.043 15.426 1.00 97.50 73 ILE A O 1
ATOM 614 N N . MET A 1 74 ? -22.194 -8.627 13.246 1.00 97.44 74 MET A N 1
ATOM 615 C CA . MET A 1 74 ? -23.502 -9.276 13.159 1.00 97.44 74 MET A CA 1
ATOM 616 C C . MET A 1 74 ? -23.436 -10.750 13.573 1.00 97.44 74 MET A C 1
ATOM 618 O O . MET A 1 74 ? -24.326 -11.216 14.287 1.00 97.44 74 MET A O 1
ATOM 622 N N . ARG A 1 75 ? -22.354 -11.465 13.233 1.00 95.62 75 ARG A N 1
ATOM 623 C CA . ARG A 1 75 ? -22.168 -12.870 13.636 1.00 95.62 75 ARG A CA 1
ATOM 624 C C . ARG A 1 75 ? -22.019 -13.054 15.138 1.00 95.62 75 ARG A C 1
ATOM 626 O O . ARG A 1 75 ? -22.502 -14.055 15.662 1.00 95.62 75 ARG A O 1
ATOM 633 N N . ALA A 1 76 ? -21.429 -12.087 15.842 1.00 93.75 76 ALA A N 1
ATOM 634 C CA . ALA A 1 76 ? -21.378 -12.104 17.305 1.00 93.75 76 ALA A CA 1
ATOM 635 C C . ALA A 1 76 ? -22.778 -12.009 17.948 1.00 93.75 76 ALA A C 1
ATOM 637 O O . ALA A 1 76 ? -22.951 -12.378 19.108 1.00 93.75 76 ALA A O 1
ATOM 638 N N . HIS A 1 77 ? -23.776 -11.561 17.183 1.00 95.38 77 HIS A N 1
ATOM 639 C CA . HIS A 1 77 ? -25.179 -11.458 17.579 1.00 95.38 77 HIS A CA 1
ATOM 640 C C . HIS A 1 77 ? -26.084 -12.494 16.888 1.00 95.38 77 HIS A C 1
ATOM 642 O O . HIS A 1 77 ? -27.301 -12.333 16.880 1.00 95.38 77 HIS A O 1
ATOM 648 N N . GLY A 1 78 ? -25.517 -13.557 16.305 1.00 95.31 78 GLY A N 1
ATOM 649 C CA . GLY A 1 78 ? -26.288 -14.618 15.645 1.00 95.31 78 GLY A CA 1
ATOM 650 C C . GLY A 1 78 ? -26.854 -14.243 14.269 1.00 95.31 78 GLY A C 1
ATOM 651 O O . GLY A 1 78 ? -27.597 -15.025 13.682 1.00 95.31 78 GLY A O 1
ATOM 652 N N . CYS A 1 79 ? -26.482 -13.085 13.721 1.00 96.44 79 CYS A N 1
ATOM 653 C CA . CYS A 1 79 ? -26.901 -12.635 12.398 1.00 96.44 79 CYS A CA 1
ATOM 654 C C . CYS A 1 79 ? -25.811 -12.922 11.355 1.00 96.44 79 CYS A C 1
ATOM 656 O O . CYS A 1 79 ? -24.633 -12.662 11.580 1.00 96.44 79 CYS A O 1
ATOM 658 N N . THR A 1 80 ? -26.194 -13.419 10.177 1.00 95.56 80 THR A N 1
ATOM 659 C CA . THR A 1 80 ? -25.263 -13.622 9.054 1.00 95.56 80 THR A CA 1
ATOM 660 C C . THR A 1 80 ? -25.646 -12.695 7.904 1.00 95.56 80 THR A C 1
ATOM 662 O O . THR A 1 80 ? -26.606 -13.003 7.195 1.00 95.56 80 THR A O 1
ATOM 665 N N . PRO A 1 81 ? -24.952 -11.559 7.714 1.00 95.38 81 PRO A N 1
ATOM 666 C CA . PRO A 1 81 ? -25.228 -10.693 6.580 1.00 95.38 81 PRO A CA 1
ATOM 667 C C . PRO A 1 81 ? -24.889 -11.405 5.269 1.00 95.38 81 PRO A C 1
ATOM 669 O O . PRO A 1 81 ? -24.029 -12.288 5.211 1.00 95.38 81 PRO A O 1
ATOM 672 N N . ALA A 1 82 ? -25.592 -11.012 4.213 1.00 94.50 82 ALA A N 1
ATOM 673 C CA . ALA A 1 82 ? -25.392 -11.517 2.866 1.00 94.50 82 ALA A CA 1
ATOM 674 C C . ALA A 1 82 ? -25.073 -10.359 1.920 1.00 94.50 82 ALA A C 1
ATOM 676 O O . ALA A 1 82 ? -25.570 -9.246 2.082 1.00 94.50 82 ALA A O 1
ATOM 677 N N . CYS A 1 83 ? -24.261 -10.638 0.907 1.00 95.31 83 CYS A N 1
ATOM 678 C CA . CYS A 1 83 ? -23.942 -9.705 -0.164 1.00 95.31 83 CYS A CA 1
ATOM 679 C C . CYS A 1 83 ? -23.890 -10.438 -1.506 1.00 95.31 83 CYS A C 1
ATOM 681 O O . CYS A 1 83 ? -23.684 -11.656 -1.565 1.00 95.31 83 CYS A O 1
ATOM 683 N N . HIS A 1 84 ? -24.067 -9.678 -2.586 1.00 94.00 84 HIS A N 1
ATOM 684 C CA . HIS A 1 84 ? -23.774 -10.127 -3.937 1.00 94.00 84 HIS A CA 1
ATOM 685 C C . HIS A 1 84 ? -22.653 -9.256 -4.519 1.00 94.00 84 HIS A C 1
ATOM 687 O O . HIS A 1 84 ? -22.788 -8.032 -4.528 1.00 94.00 84 HIS A O 1
ATOM 693 N N . PRO A 1 85 ? -21.561 -9.851 -5.028 1.00 94.81 85 PRO A N 1
ATOM 694 C CA . PRO A 1 85 ? -21.246 -11.285 -5.039 1.00 94.81 85 PRO A CA 1
ATOM 695 C C . PRO A 1 85 ? -20.966 -11.832 -3.628 1.00 94.81 85 PRO A C 1
ATOM 697 O O . PRO A 1 85 ? -20.524 -11.096 -2.750 1.00 94.81 85 PRO A O 1
ATOM 700 N N . ARG A 1 86 ? -21.203 -13.133 -3.418 1.00 95.19 86 ARG A N 1
ATOM 701 C CA . ARG A 1 86 ? -20.975 -13.784 -2.120 1.00 95.19 86 ARG A CA 1
ATOM 702 C C . ARG A 1 86 ? -19.480 -13.829 -1.801 1.00 95.19 86 ARG A C 1
ATOM 704 O O . ARG A 1 86 ? -18.699 -14.340 -2.602 1.00 95.19 86 ARG A O 1
ATOM 711 N N . LEU A 1 87 ? -19.104 -13.356 -0.615 1.00 95.38 87 LEU A N 1
ATOM 712 C CA . LEU A 1 87 ? -17.731 -13.444 -0.115 1.00 95.38 87 LEU A CA 1
ATOM 713 C C . LEU A 1 87 ? -17.511 -14.732 0.702 1.00 95.38 87 LEU A C 1
ATOM 715 O O . LEU A 1 87 ? -18.447 -15.209 1.358 1.00 95.38 87 LEU A O 1
ATOM 719 N N . PRO A 1 88 ? -16.288 -15.294 0.707 1.00 95.69 88 PRO A N 1
ATOM 720 C CA . PRO A 1 88 ? -15.882 -16.280 1.702 1.00 95.69 88 PRO A CA 1
ATOM 721 C C . PRO A 1 88 ? -15.912 -15.684 3.126 1.00 95.69 88 PRO A C 1
ATOM 723 O O . PRO A 1 88 ? -15.876 -14.462 3.278 1.00 95.69 88 PRO A O 1
ATOM 726 N N . PRO A 1 89 ? -15.965 -16.511 4.185 1.00 95.12 89 PRO A N 1
ATOM 727 C CA . PRO A 1 89 ? -15.989 -16.018 5.563 1.00 95.12 89 PRO A CA 1
ATOM 728 C C . PRO A 1 89 ? -14.717 -15.240 5.941 1.00 95.12 89 PRO A C 1
ATOM 730 O O . PRO A 1 89 ? -13.614 -15.769 5.839 1.00 95.12 89 PRO A O 1
ATOM 733 N N . THR A 1 90 ? -14.875 -14.010 6.442 1.00 96.75 90 THR A N 1
ATOM 734 C CA . THR A 1 90 ? -13.756 -13.125 6.837 1.00 96.75 90 THR A CA 1
ATOM 735 C C . THR A 1 90 ? -13.729 -12.779 8.329 1.00 96.75 90 THR A C 1
ATOM 737 O O . THR A 1 90 ? -12.726 -12.273 8.826 1.00 96.75 90 THR A O 1
ATOM 740 N N . HIS A 1 91 ? -14.814 -13.027 9.067 1.00 96.12 91 HIS A N 1
ATOM 741 C CA . HIS A 1 91 ? -14.991 -12.607 10.465 1.00 96.12 91 HIS A CA 1
ATOM 742 C C . HIS A 1 91 ? -13.976 -13.182 11.475 1.00 96.12 91 HIS A C 1
ATOM 744 O O . HIS A 1 91 ? -13.768 -12.575 12.523 1.00 96.12 91 HIS A O 1
ATOM 750 N N . GLN A 1 92 ? -13.345 -14.325 11.179 1.00 95.81 92 GLN A N 1
ATOM 751 C CA . GLN A 1 92 ? -12.326 -14.972 12.030 1.00 95.81 92 GLN A CA 1
ATOM 752 C C . GLN A 1 92 ? -10.886 -14.753 11.537 1.00 95.81 92 GLN A C 1
ATOM 754 O O . GLN A 1 92 ? -9.958 -15.376 12.045 1.00 95.81 92 GLN A O 1
ATOM 759 N N . HIS A 1 93 ? -10.675 -13.894 10.536 1.00 97.31 93 HIS A N 1
ATOM 760 C CA . HIS A 1 93 ? -9.335 -13.656 10.006 1.00 97.31 93 HIS A CA 1
ATOM 761 C C . HIS A 1 93 ? -8.388 -13.087 11.092 1.00 97.31 93 HIS A C 1
ATOM 763 O O . HIS A 1 93 ? -8.783 -12.135 11.769 1.00 97.31 93 HIS A O 1
ATOM 769 N N . PRO A 1 94 ? -7.134 -13.576 11.231 1.00 96.31 94 PRO A N 1
ATOM 770 C CA . PRO A 1 94 ? -6.205 -13.149 12.290 1.00 96.31 94 PRO A CA 1
ATOM 771 C C . PRO A 1 94 ? -5.929 -11.640 12.343 1.00 96.31 94 PRO A C 1
ATOM 773 O O . PRO A 1 94 ? -5.733 -11.077 13.415 1.00 96.31 94 PRO A O 1
ATOM 776 N N . MET A 1 95 ? -5.978 -10.953 11.198 1.00 96.81 95 MET A N 1
ATOM 777 C CA . MET A 1 95 ? -5.839 -9.488 11.138 1.00 96.81 95 MET A CA 1
ATOM 778 C C . MET A 1 95 ? -6.878 -8.720 11.970 1.00 96.81 95 MET A C 1
ATOM 780 O O . MET A 1 95 ? -6.623 -7.578 12.346 1.00 96.81 95 MET A O 1
ATOM 784 N N . TRP A 1 96 ? -8.018 -9.326 12.314 1.00 97.94 96 TRP A N 1
ATOM 785 C CA . TRP A 1 96 ? -8.952 -8.718 13.259 1.00 97.94 96 TRP A CA 1
ATOM 786 C C . TRP A 1 96 ? -8.388 -8.603 14.676 1.00 97.94 96 TRP A C 1
ATOM 788 O O . TRP A 1 96 ? -8.726 -7.656 15.375 1.00 97.94 96 TRP A O 1
ATOM 798 N N . SER A 1 97 ? -7.487 -9.496 15.090 1.00 97.00 97 SER A N 1
ATOM 799 C CA . SER A 1 97 ? -6.795 -9.367 16.376 1.00 97.00 97 SER A CA 1
ATOM 800 C C . SER A 1 97 ? -5.851 -8.163 16.390 1.00 97.00 97 SER A C 1
ATOM 802 O O . SER A 1 97 ? -5.742 -7.483 17.405 1.00 97.00 97 SER A O 1
ATOM 804 N N . ALA A 1 98 ? -5.220 -7.845 15.253 1.00 96.38 98 ALA A N 1
ATOM 805 C CA . ALA A 1 98 ? -4.428 -6.622 15.117 1.00 96.38 98 ALA A CA 1
ATOM 806 C C . ALA A 1 98 ? -5.307 -5.360 15.187 1.00 96.38 98 ALA A C 1
ATOM 808 O O . ALA A 1 98 ? -4.885 -4.354 15.754 1.00 96.38 98 ALA A O 1
ATOM 809 N N . TRP A 1 99 ? -6.536 -5.422 14.655 1.00 97.81 99 TRP A N 1
ATOM 810 C CA . TRP A 1 99 ? -7.524 -4.348 14.804 1.00 97.81 99 TRP A CA 1
ATOM 811 C C . TRP A 1 99 ? -7.932 -4.164 16.263 1.00 97.81 99 TRP A C 1
ATOM 813 O O . TRP A 1 99 ? -7.904 -3.040 16.753 1.00 97.81 99 TRP A O 1
ATOM 823 N N . ASP A 1 100 ? -8.268 -5.253 16.956 1.00 97.12 100 ASP A N 1
ATOM 824 C CA . ASP A 1 100 ? -8.695 -5.199 18.355 1.00 97.12 100 ASP A CA 1
ATOM 825 C C . ASP A 1 100 ? -7.605 -4.578 19.237 1.00 97.12 100 ASP A C 1
ATOM 827 O O . ASP A 1 100 ? -7.897 -3.671 20.011 1.00 97.12 100 ASP A O 1
ATOM 831 N N . LEU A 1 101 ? -6.344 -4.991 19.051 1.00 96.56 101 LEU A N 1
ATOM 832 C CA . LEU A 1 101 ? -5.201 -4.434 19.776 1.00 96.56 101 LEU A CA 1
ATOM 833 C C . LEU A 1 101 ? -5.002 -2.938 19.486 1.00 96.56 101 LEU A C 1
ATOM 835 O O . LEU A 1 101 ? -4.778 -2.156 20.408 1.00 96.56 101 LEU A O 1
ATOM 839 N N . ALA A 1 102 ? -5.077 -2.528 18.216 1.00 96.75 102 ALA A N 1
ATOM 840 C CA . ALA A 1 102 ? -4.909 -1.127 17.836 1.00 96.75 102 ALA A CA 1
ATOM 841 C C . ALA A 1 102 ? -6.046 -0.243 18.376 1.00 96.75 102 ALA A C 1
ATOM 843 O O . ALA A 1 102 ? -5.788 0.849 18.884 1.00 96.75 102 ALA A O 1
ATOM 844 N N . ALA A 1 103 ? -7.290 -0.724 18.301 1.00 95.62 103 ALA A N 1
ATOM 845 C CA . ALA A 1 103 ? -8.457 -0.034 18.833 1.00 95.62 1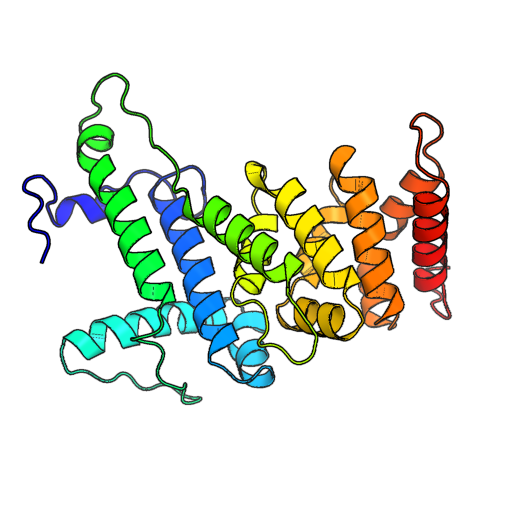03 ALA A CA 1
ATOM 846 C C . ALA A 1 103 ? -8.390 0.081 20.362 1.00 95.62 103 ALA A C 1
ATOM 848 O O . ALA A 1 103 ? -8.603 1.165 20.898 1.00 95.62 103 ALA A O 1
ATOM 849 N N . GLU A 1 104 ? -8.038 -1.000 21.061 1.00 94.50 104 GLU A N 1
ATOM 850 C CA . GLU A 1 104 ? -7.868 -0.999 22.516 1.00 94.50 104 GLU A CA 1
ATOM 851 C C . GLU A 1 104 ? -6.766 -0.026 22.958 1.00 94.50 104 GLU A C 1
ATOM 853 O O . GLU A 1 104 ? -7.008 0.820 23.819 1.00 94.50 104 GLU A O 1
ATOM 858 N N . ALA A 1 105 ? -5.589 -0.078 22.326 1.00 94.81 105 ALA A N 1
ATOM 859 C CA . ALA A 1 105 ? -4.474 0.814 22.642 1.00 94.81 105 ALA A CA 1
ATOM 860 C C . ALA A 1 105 ? -4.803 2.296 22.395 1.00 94.81 105 ALA A C 1
ATOM 862 O O . ALA A 1 105 ? -4.335 3.161 23.133 1.00 94.81 105 ALA A O 1
ATOM 863 N N . CYS A 1 106 ? -5.612 2.600 21.376 1.00 95.06 106 CYS A N 1
ATOM 864 C CA . CYS A 1 106 ? -6.093 3.957 21.132 1.00 95.06 106 CYS A CA 1
ATOM 865 C C . CYS A 1 106 ? -7.091 4.389 22.218 1.00 95.06 106 CYS A C 1
ATOM 867 O O . CYS A 1 106 ? -6.917 5.433 22.844 1.00 95.06 106 CYS A O 1
ATOM 869 N N . LEU A 1 107 ? -8.101 3.558 22.498 1.00 93.19 107 LEU A N 1
ATOM 870 C CA . LEU A 1 107 ? -9.156 3.849 23.472 1.00 93.19 107 LEU A CA 1
ATOM 871 C C . LEU A 1 107 ? -8.616 4.044 24.895 1.00 93.19 107 LEU A C 1
ATOM 873 O O . LEU A 1 107 ? -9.107 4.906 25.619 1.00 93.19 107 LEU A O 1
ATOM 877 N N . LEU A 1 108 ? -7.580 3.300 25.282 1.00 92.69 108 LEU A N 1
ATOM 878 C CA . LEU A 1 108 ? -6.924 3.441 26.584 1.00 92.69 108 LEU A CA 1
ATOM 879 C C . LEU A 1 108 ? -6.281 4.820 26.806 1.00 92.69 108 LEU A C 1
ATOM 881 O O . LEU A 1 108 ? -6.174 5.244 27.953 1.00 92.69 108 LEU A O 1
ATOM 885 N N . GLN A 1 109 ? -5.897 5.530 25.740 1.00 93.44 109 GLN A N 1
ATOM 886 C CA . GLN A 1 109 ? -5.326 6.881 25.827 1.00 93.44 109 GLN A CA 1
ATOM 887 C C . GLN A 1 109 ? -6.400 7.976 25.931 1.00 93.44 109 GLN A C 1
ATOM 889 O O . GLN A 1 109 ? -6.103 9.107 26.311 1.00 93.44 109 GLN A O 1
ATOM 894 N N . MET A 1 110 ? -7.652 7.669 25.572 1.00 93.12 110 MET A N 1
ATOM 895 C CA . MET A 1 110 ? -8.699 8.678 25.395 1.00 93.12 110 MET A CA 1
ATOM 896 C C . MET A 1 110 ? -9.076 9.438 26.670 1.00 93.12 110 MET A C 1
ATOM 898 O O . MET A 1 110 ? -9.230 10.652 26.557 1.00 93.12 110 MET A O 1
ATOM 902 N N . PRO A 1 111 ? -9.214 8.814 27.862 1.00 91.75 111 PRO A N 1
ATOM 903 C CA . PRO A 1 111 ? -9.588 9.553 29.067 1.00 91.75 111 PRO A CA 1
ATOM 904 C C . PRO A 1 111 ? -8.645 10.725 29.353 1.00 91.75 111 PRO A C 1
ATOM 906 O O . PRO A 1 111 ? -9.102 11.849 29.516 1.00 91.75 111 PRO A O 1
ATOM 909 N N . ASP A 1 112 ? -7.332 10.494 29.316 1.00 91.00 112 ASP A N 1
ATOM 910 C CA . ASP A 1 112 ? -6.350 11.525 29.667 1.00 91.00 112 ASP A CA 1
ATOM 911 C C . ASP A 1 112 ? -6.240 12.618 28.587 1.00 91.00 112 ASP A C 1
ATOM 913 O O . ASP A 1 112 ? -6.070 13.795 28.909 1.00 91.00 112 ASP A O 1
ATOM 917 N N . LEU A 1 113 ? -6.409 12.249 27.309 1.00 91.81 113 LEU A N 1
ATOM 918 C CA . LEU A 1 113 ? -6.438 13.198 26.189 1.00 91.81 113 LEU A CA 1
ATOM 919 C C . LEU A 1 113 ? -7.688 14.083 26.196 1.00 91.81 113 LEU A C 1
ATOM 921 O O . LEU A 1 113 ? -7.615 15.261 25.854 1.00 91.81 113 LEU A O 1
ATOM 925 N N . ILE A 1 114 ? -8.837 13.516 26.564 1.00 90.50 114 ILE A N 1
ATOM 926 C CA . ILE A 1 114 ? -10.118 14.222 26.613 1.00 90.50 114 ILE A CA 1
ATOM 927 C C . ILE A 1 114 ? -10.206 15.111 27.858 1.00 90.50 114 ILE A C 1
ATOM 929 O O . ILE A 1 114 ? -10.697 16.237 27.762 1.00 90.50 114 ILE A O 1
ATOM 933 N N . ASP A 1 115 ? -9.726 14.623 29.004 1.00 89.38 115 ASP A N 1
ATOM 934 C CA . ASP A 1 115 ? -9.694 15.372 30.266 1.00 89.38 115 ASP A CA 1
ATOM 935 C C . ASP A 1 115 ? -8.620 16.481 30.250 1.00 89.38 115 ASP A C 1
ATOM 937 O O . ASP A 1 115 ? -8.578 17.320 31.150 1.00 89.38 115 ASP A O 1
ATOM 941 N N . GLY A 1 116 ? -7.765 16.516 29.218 1.00 87.56 116 GLY A N 1
ATOM 942 C CA . GLY A 1 116 ? -6.747 17.549 29.036 1.00 87.56 116 GLY A CA 1
ATOM 943 C C . GLY A 1 116 ? -5.655 17.493 30.102 1.00 87.56 116 GLY A C 1
ATOM 944 O O . GLY A 1 116 ? -5.177 18.538 30.548 1.00 87.56 116 GLY A O 1
ATOM 945 N N . VAL A 1 117 ? -5.281 16.284 30.537 1.00 90.19 117 VAL A N 1
ATOM 946 C CA . VAL A 1 117 ? -4.241 16.090 31.553 1.00 90.19 117 VAL A CA 1
ATOM 947 C C . VAL A 1 117 ? -2.940 16.757 31.074 1.00 90.19 117 VAL A C 1
ATOM 949 O O . VAL A 1 117 ? -2.499 16.487 29.954 1.00 90.19 117 VAL A O 1
ATOM 952 N N . PRO A 1 118 ? -2.301 17.630 31.880 1.00 90.38 118 PRO A N 1
ATOM 953 C CA . PRO A 1 118 ? -1.078 18.313 31.469 1.00 90.38 118 PRO A CA 1
ATOM 954 C C . PRO A 1 118 ? 0.010 17.326 31.022 1.00 90.38 118 PRO A C 1
ATOM 956 O O . PRO A 1 118 ? 0.402 16.444 31.782 1.00 90.38 118 PRO A O 1
ATOM 959 N N . GLY A 1 119 ? 0.501 17.486 29.790 1.00 87.44 119 GLY A N 1
ATOM 960 C CA . GLY A 1 119 ? 1.523 16.614 29.197 1.00 87.44 119 GLY A CA 1
ATOM 961 C C . GLY A 1 119 ? 0.996 15.330 28.545 1.00 87.44 119 GLY A C 1
ATOM 962 O O . GLY A 1 119 ? 1.800 14.556 28.030 1.00 87.44 119 GLY A O 1
ATOM 963 N N . ALA A 1 120 ? -0.320 15.092 28.533 1.00 91.50 120 ALA A N 1
ATOM 964 C CA . ALA A 1 120 ? -0.903 13.994 27.771 1.00 91.50 120 ALA A CA 1
ATOM 965 C C . ALA A 1 120 ? -0.866 14.312 26.268 1.00 91.50 120 ALA A C 1
ATOM 967 O O . ALA A 1 120 ? -1.584 15.183 25.778 1.00 91.50 120 ALA A O 1
ATOM 968 N N . GLU A 1 121 ? -0.035 13.580 25.532 1.00 93.69 121 GLU A N 1
ATOM 969 C CA . GLU A 1 121 ? 0.031 13.624 24.074 1.00 93.69 121 GLU A CA 1
ATOM 970 C C . GLU A 1 121 ? -0.366 12.273 23.491 1.00 93.69 121 GLU A C 1
ATOM 972 O O . GLU A 1 121 ? -0.125 11.220 24.084 1.00 93.69 121 GLU A O 1
ATOM 977 N N . TYR A 1 122 ? -0.994 12.301 22.316 1.00 95.06 122 TYR A N 1
ATOM 978 C CA . TYR A 1 122 ? -1.372 11.070 21.641 1.00 95.06 122 TYR A CA 1
ATOM 979 C C . TYR A 1 122 ? -0.127 10.321 21.175 1.00 95.06 122 TYR A C 1
ATOM 981 O O . TYR A 1 122 ? 0.692 10.865 20.431 1.00 95.06 122 TYR A O 1
ATOM 989 N N . VAL A 1 123 ? -0.024 9.053 21.564 1.00 95.56 123 VAL A N 1
ATOM 990 C CA . VAL A 1 123 ? 1.023 8.142 21.116 1.00 95.56 123 VAL A CA 1
ATOM 991 C C . VAL A 1 123 ? 0.480 7.320 19.942 1.00 95.56 123 VAL A C 1
ATOM 993 O O . VAL A 1 123 ? -0.431 6.506 20.142 1.00 95.56 123 VAL A O 1
ATOM 996 N N . PRO A 1 124 ? 1.032 7.496 18.722 1.00 94.19 124 PRO A N 1
ATOM 997 C CA . PRO A 1 124 ? 0.605 6.746 17.546 1.00 94.19 124 PRO A CA 1
ATOM 998 C C . PRO A 1 124 ? 0.779 5.237 17.714 1.00 94.19 124 PRO A C 1
ATOM 1000 O O . PRO A 1 124 ? 1.709 4.757 18.372 1.00 94.19 124 PRO A O 1
ATOM 1003 N N . SER A 1 125 ? -0.092 4.476 17.063 1.00 95.94 125 SER A N 1
ATOM 1004 C CA . SER A 1 125 ? -0.049 3.019 17.106 1.00 95.94 125 SER A CA 1
ATOM 1005 C C . SER A 1 125 ? 1.224 2.466 16.443 1.00 95.94 125 SER A C 1
ATOM 1007 O O . SER A 1 125 ? 1.585 2.875 15.334 1.00 95.94 125 SER A O 1
ATOM 1009 N N . PRO A 1 126 ? 1.875 1.438 17.023 1.00 95.62 126 PRO A N 1
ATOM 1010 C CA . PRO A 1 126 ? 3.001 0.763 16.381 1.00 95.62 126 PRO A CA 1
ATOM 1011 C C . PRO A 1 126 ? 2.570 -0.158 15.224 1.00 95.62 126 PRO A C 1
ATOM 1013 O O . PRO A 1 126 ? 3.416 -0.827 14.634 1.00 95.62 126 PRO A O 1
ATOM 1016 N N . PHE A 1 127 ? 1.276 -0.222 14.881 1.00 96.12 127 PHE A N 1
ATOM 1017 C CA . PHE A 1 127 ? 0.730 -1.133 13.872 1.00 96.12 127 PHE A CA 1
ATOM 1018 C C . PHE A 1 127 ? 1.544 -1.132 12.570 1.00 96.12 127 PHE A C 1
ATOM 1020 O O . PHE A 1 127 ? 2.053 -2.170 12.153 1.00 96.12 127 PHE A O 1
ATOM 1027 N N . PHE A 1 128 ? 1.733 0.029 11.936 1.00 95.75 128 PHE A N 1
ATOM 1028 C CA . PHE A 1 128 ? 2.423 0.087 10.645 1.00 95.75 128 PHE A CA 1
ATOM 1029 C C . PHE A 1 128 ? 3.902 -0.298 10.742 1.00 95.75 128 PHE A C 1
ATOM 1031 O O . PHE A 1 128 ? 4.415 -0.970 9.847 1.00 95.75 128 PHE A O 1
ATOM 1038 N N . SER A 1 129 ? 4.593 0.083 11.820 1.00 95.25 129 SER A N 1
ATOM 1039 C CA . SER A 1 129 ? 6.005 -0.265 11.996 1.00 95.25 129 SER A CA 1
ATOM 1040 C C . SER A 1 129 ? 6.190 -1.769 12.219 1.00 95.25 129 SER A C 1
ATOM 1042 O O . SER A 1 129 ? 7.108 -2.349 11.633 1.00 95.25 129 SER A O 1
ATOM 1044 N N . GLN A 1 130 ? 5.287 -2.407 12.971 1.00 95.81 130 GLN A N 1
ATOM 1045 C CA . GLN A 1 130 ? 5.251 -3.857 13.179 1.00 95.81 130 GLN A CA 1
ATOM 1046 C C . GLN A 1 130 ? 4.946 -4.615 11.882 1.00 95.81 130 GLN A C 1
ATOM 1048 O O . GLN A 1 130 ? 5.636 -5.584 11.568 1.00 95.81 130 GLN A O 1
ATOM 1053 N N . GLN A 1 131 ? 3.977 -4.150 11.086 1.00 96.19 131 GLN A N 1
ATOM 1054 C CA . GLN A 1 131 ? 3.644 -4.778 9.803 1.00 96.19 131 GLN A CA 1
ATOM 1055 C C . GLN A 1 131 ? 4.789 -4.659 8.785 1.00 96.19 131 GLN A C 1
ATOM 1057 O O . GLN A 1 131 ? 5.082 -5.620 8.078 1.00 96.19 131 GLN A O 1
ATOM 1062 N N . LEU A 1 132 ? 5.507 -3.529 8.743 1.00 96.69 132 LEU A N 1
ATOM 1063 C CA . LEU A 1 132 ? 6.717 -3.419 7.919 1.00 96.69 132 LEU A CA 1
ATOM 1064 C C . LEU A 1 132 ? 7.822 -4.382 8.376 1.00 96.69 132 LEU A C 1
ATOM 1066 O O . LEU A 1 132 ? 8.505 -4.958 7.536 1.00 96.69 132 LEU A O 1
ATOM 1070 N N . THR A 1 133 ? 7.988 -4.583 9.686 1.00 97.06 133 THR A N 1
ATOM 1071 C CA . THR A 1 133 ? 8.955 -5.556 10.221 1.00 97.06 133 THR A CA 1
ATOM 1072 C C . THR A 1 133 ? 8.568 -6.993 9.867 1.00 97.06 133 THR A C 1
ATOM 1074 O O . THR A 1 133 ? 9.432 -7.775 9.481 1.00 97.06 133 THR A O 1
ATOM 1077 N N . ALA A 1 134 ? 7.279 -7.338 9.926 1.00 95.94 134 ALA A N 1
ATOM 1078 C CA . ALA A 1 134 ? 6.795 -8.647 9.487 1.00 95.94 134 ALA A CA 1
ATOM 1079 C C . ALA A 1 134 ? 7.042 -8.872 7.985 1.00 95.94 134 ALA A C 1
ATOM 1081 O O . ALA A 1 134 ? 7.522 -9.933 7.589 1.00 95.94 134 ALA A O 1
ATOM 1082 N N . PHE A 1 135 ? 6.798 -7.851 7.156 1.00 97.31 135 PHE A N 1
ATOM 1083 C CA . PHE A 1 135 ? 7.095 -7.903 5.724 1.00 97.31 135 PHE A CA 1
ATOM 1084 C C . PHE A 1 135 ? 8.595 -8.078 5.450 1.00 97.31 135 PHE A C 1
ATOM 1086 O O . PHE A 1 135 ? 8.993 -8.899 4.631 1.00 97.31 135 PHE A O 1
ATOM 1093 N N . GLU A 1 136 ? 9.442 -7.350 6.174 1.00 97.12 136 GLU A N 1
ATOM 1094 C CA . GLU A 1 136 ? 10.897 -7.462 6.081 1.00 97.12 136 GLU A CA 1
ATOM 1095 C C . GLU A 1 136 ? 11.415 -8.854 6.471 1.00 97.12 136 GLU A C 1
ATOM 1097 O O . GLU A 1 136 ? 12.296 -9.392 5.797 1.00 97.12 136 GLU A O 1
ATOM 1102 N N . LEU A 1 137 ? 10.837 -9.466 7.509 1.00 96.31 137 LEU A N 1
ATOM 1103 C CA . LEU A 1 137 ? 11.133 -10.845 7.896 1.00 96.31 137 LEU A CA 1
ATOM 1104 C C . LEU A 1 137 ? 10.662 -11.851 6.839 1.00 96.31 137 LEU A C 1
ATOM 1106 O O . LEU A 1 137 ? 11.331 -12.854 6.592 1.00 96.31 137 LEU A O 1
ATOM 1110 N N . TRP A 1 138 ? 9.522 -11.595 6.199 1.00 96.38 138 TRP A N 1
ATOM 1111 C CA . TRP A 1 138 ? 9.077 -12.428 5.090 1.00 96.38 138 TRP A CA 1
ATOM 1112 C C . TRP A 1 138 ? 10.062 -12.339 3.915 1.00 96.38 138 TRP A C 1
ATOM 1114 O O . TRP A 1 138 ? 10.428 -13.371 3.363 1.00 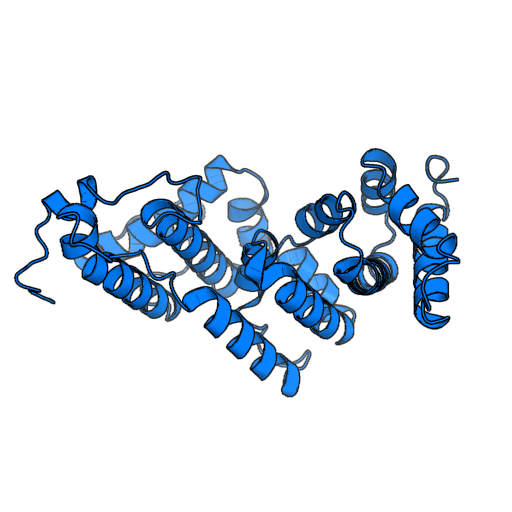96.38 138 TRP A O 1
ATOM 1124 N N . LEU A 1 139 ? 10.578 -11.148 3.585 1.00 96.38 139 LEU A N 1
ATOM 1125 C CA . LEU A 1 139 ? 11.536 -10.957 2.484 1.00 96.38 139 LEU A CA 1
ATOM 1126 C C . LEU A 1 139 ? 12.850 -11.728 2.657 1.00 96.38 139 LEU A C 1
ATOM 1128 O O . LEU A 1 139 ? 13.471 -12.071 1.656 1.00 96.38 139 LEU A O 1
ATOM 1132 N N . SER A 1 140 ? 13.290 -12.014 3.886 1.00 94.00 140 SER A N 1
ATOM 1133 C CA . SER A 1 140 ? 14.518 -12.795 4.102 1.00 94.00 140 SER A CA 1
ATOM 1134 C C . SER A 1 140 ? 14.360 -14.286 3.794 1.00 94.00 140 SER A C 1
ATOM 1136 O O . SER A 1 140 ? 15.362 -14.972 3.614 1.00 94.00 140 SER A O 1
ATOM 1138 N N . HIS A 1 141 ? 13.124 -14.786 3.694 1.00 91.12 141 HIS A N 1
ATOM 1139 C CA . HIS A 1 141 ? 12.840 -16.204 3.450 1.00 91.12 141 HIS A CA 1
ATOM 1140 C C . HIS A 1 141 ? 11.799 -16.444 2.345 1.00 91.12 141 HIS A C 1
ATOM 1142 O O . HIS A 1 141 ? 11.427 -17.596 2.106 1.00 91.12 141 HIS A O 1
ATOM 1148 N N . GLY A 1 142 ? 11.273 -15.395 1.715 1.00 88.00 142 GLY A N 1
ATOM 1149 C CA . GLY A 1 142 ? 10.203 -15.468 0.725 1.00 88.00 142 GLY A CA 1
ATOM 1150 C C . GLY A 1 142 ? 10.666 -16.110 -0.580 1.00 88.00 142 GLY A C 1
ATOM 1151 O O . GLY A 1 142 ? 11.841 -16.050 -0.935 1.00 88.00 142 GLY A O 1
ATOM 1152 N N . ALA A 1 143 ? 9.736 -16.733 -1.298 1.00 87.31 143 ALA A N 1
ATOM 1153 C CA . ALA A 1 143 ? 9.997 -17.383 -2.578 1.00 87.31 143 ALA A CA 1
ATOM 1154 C C . ALA A 1 143 ? 8.694 -17.484 -3.402 1.00 87.31 143 ALA A C 1
ATOM 1156 O O . ALA A 1 143 ? 7.615 -17.358 -2.813 1.00 87.31 143 ALA A O 1
ATOM 1157 N N . PRO A 1 144 ? 8.764 -17.705 -4.731 1.00 87.69 144 PRO A N 1
ATOM 1158 C CA . PRO A 1 144 ? 7.584 -17.739 -5.605 1.00 87.69 144 PRO A CA 1
ATOM 1159 C C . PRO A 1 144 ? 6.584 -18.857 -5.266 1.00 87.69 144 PRO A C 1
ATOM 1161 O O . PRO A 1 144 ? 5.390 -18.722 -5.514 1.00 87.69 144 PRO A O 1
ATOM 1164 N N . ASP A 1 145 ? 7.074 -19.968 -4.718 1.00 89.44 145 ASP A N 1
ATOM 1165 C CA . ASP A 1 145 ? 6.307 -21.151 -4.315 1.00 89.44 145 ASP A CA 1
ATOM 1166 C C . ASP A 1 145 ? 5.662 -21.009 -2.926 1.00 89.44 145 ASP A C 1
ATOM 1168 O O . ASP A 1 145 ? 4.798 -21.803 -2.544 1.00 89.44 145 ASP A O 1
ATOM 1172 N N . LYS A 1 146 ? 6.053 -19.985 -2.160 1.00 90.81 146 LYS A N 1
ATOM 1173 C CA . LYS A 1 146 ? 5.491 -19.703 -0.840 1.00 90.81 146 LYS A CA 1
ATOM 1174 C C . LYS A 1 146 ? 4.237 -18.849 -0.946 1.00 90.81 146 LYS A C 1
ATOM 1176 O O . LYS A 1 146 ? 3.975 -18.167 -1.935 1.00 90.81 146 LYS A O 1
ATOM 1181 N N . ARG A 1 147 ? 3.451 -18.857 0.133 1.00 89.50 147 ARG A N 1
ATOM 1182 C CA . ARG A 1 147 ? 2.294 -17.966 0.238 1.00 89.50 147 ARG A CA 1
ATOM 1183 C C . ARG A 1 147 ? 2.748 -16.506 0.112 1.00 89.50 147 ARG A C 1
ATOM 1185 O O . ARG A 1 147 ? 3.738 -16.142 0.757 1.00 89.50 147 ARG A O 1
ATOM 1192 N N . PRO A 1 148 ? 2.018 -15.686 -0.665 1.00 92.00 148 PRO A N 1
ATOM 1193 C CA . PRO A 1 148 ? 2.255 -14.254 -0.745 1.00 92.00 148 PRO A CA 1
ATOM 1194 C C . PRO A 1 148 ? 2.336 -13.589 0.636 1.00 92.00 148 PRO A C 1
ATOM 1196 O O . PRO A 1 148 ? 1.671 -14.045 1.570 1.00 92.00 148 PRO A O 1
ATOM 1199 N N . PRO A 1 149 ? 3.106 -12.499 0.770 1.00 93.88 149 PRO A N 1
ATOM 1200 C CA . PRO A 1 149 ? 3.185 -11.761 2.01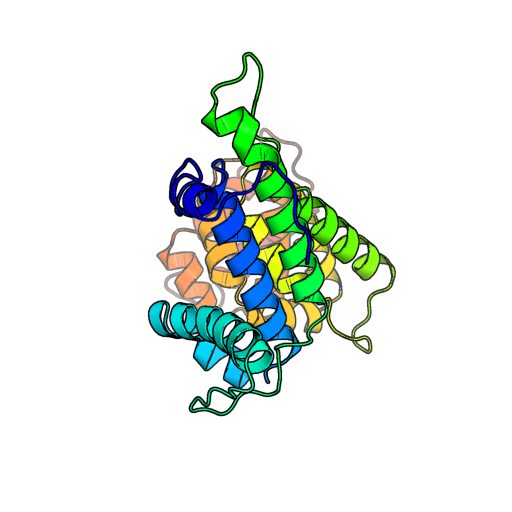8 1.00 93.88 149 PRO A CA 1
ATOM 1201 C C . PRO A 1 149 ? 1.851 -11.066 2.287 1.00 93.88 149 PRO A C 1
ATOM 1203 O O . PRO A 1 149 ? 1.451 -10.164 1.548 1.00 93.88 149 PRO A O 1
ATOM 1206 N N . GLU A 1 150 ? 1.180 -11.450 3.370 1.00 93.38 150 GLU A N 1
ATOM 1207 C CA . GLU A 1 150 ? -0.111 -10.872 3.764 1.00 93.38 150 GLU A CA 1
ATOM 1208 C C . GLU A 1 150 ? -0.021 -9.354 4.011 1.00 93.38 150 GLU A C 1
ATOM 1210 O O . GLU A 1 150 ? -1.014 -8.647 3.876 1.00 93.38 150 GLU A O 1
ATOM 1215 N N . GLN A 1 151 ? 1.174 -8.834 4.314 1.00 95.44 151 GLN A N 1
ATOM 1216 C CA . GLN A 1 151 ? 1.442 -7.419 4.576 1.00 95.44 151 GLN A CA 1
ATOM 1217 C C . GLN A 1 151 ? 1.450 -6.538 3.320 1.00 95.44 151 GLN A C 1
ATOM 1219 O O . GLN A 1 151 ? 1.479 -5.313 3.447 1.00 95.44 151 GLN A O 1
ATOM 1224 N N . LEU A 1 152 ? 1.434 -7.104 2.109 1.00 94.12 152 LEU A N 1
ATOM 1225 C CA . LEU A 1 152 ? 1.615 -6.328 0.878 1.00 94.12 152 LEU A CA 1
ATOM 1226 C C . LEU A 1 152 ? 0.585 -5.183 0.703 1.00 94.12 152 LEU A C 1
ATOM 1228 O O . LEU A 1 152 ? 1.001 -4.064 0.383 1.00 94.12 152 LEU A O 1
ATOM 1232 N N . PRO A 1 153 ? -0.721 -5.363 0.997 1.00 94.94 153 PRO A N 1
ATOM 1233 C CA . PRO A 1 153 ? -1.682 -4.254 0.999 1.00 94.94 153 PRO A CA 1
ATOM 1234 C C . PRO A 1 153 ? -1.404 -3.195 2.078 1.00 94.94 153 PRO A C 1
ATOM 1236 O O . PRO A 1 153 ? -1.679 -2.014 1.864 1.00 94.94 153 PRO A O 1
ATOM 1239 N N . ILE A 1 154 ? -0.812 -3.573 3.217 1.00 95.44 154 ILE A N 1
ATOM 1240 C CA . ILE A 1 154 ? -0.408 -2.619 4.263 1.00 95.44 154 ILE A CA 1
ATOM 1241 C C . ILE A 1 154 ? 0.774 -1.781 3.787 1.00 95.44 154 ILE A C 1
ATOM 1243 O O . ILE A 1 154 ? 0.755 -0.568 3.981 1.00 95.44 154 ILE A O 1
ATOM 1247 N N . VAL A 1 155 ? 1.768 -2.379 3.119 1.00 94.12 155 VAL A N 1
ATOM 1248 C CA . VAL A 1 155 ? 2.902 -1.632 2.543 1.00 94.12 155 VAL A CA 1
ATOM 1249 C C . VAL A 1 155 ? 2.388 -0.517 1.629 1.00 94.12 155 VAL A C 1
ATOM 1251 O O . VAL A 1 155 ? 2.834 0.623 1.757 1.00 94.12 155 VAL A O 1
ATOM 1254 N N . LEU A 1 156 ? 1.383 -0.805 0.792 1.00 89.19 156 LEU A N 1
ATOM 1255 C CA . LEU A 1 156 ? 0.707 0.194 -0.044 1.00 89.19 156 LEU A CA 1
ATOM 1256 C C . LEU A 1 156 ? 0.096 1.327 0.791 1.00 89.19 156 LEU A C 1
ATOM 1258 O O . LEU A 1 156 ? 0.312 2.499 0.480 1.00 89.19 156 LEU A O 1
ATOM 1262 N N . GLN A 1 157 ? -0.619 1.009 1.873 1.00 90.69 157 GLN A N 1
ATOM 1263 C CA . GLN A 1 157 ? -1.176 2.034 2.761 1.00 90.69 157 GLN A CA 1
ATOM 1264 C C . GLN A 1 157 ? -0.080 2.888 3.408 1.00 90.69 157 GLN A C 1
ATOM 1266 O O . GLN A 1 157 ? -0.247 4.102 3.532 1.00 90.69 157 GLN A O 1
ATOM 1271 N N . VAL A 1 158 ? 1.063 2.291 3.756 1.00 91.75 158 VAL A N 1
ATOM 1272 C CA . VAL A 1 158 ? 2.198 2.994 4.365 1.00 91.75 158 VAL A CA 1
ATOM 1273 C C . VAL A 1 158 ? 2.899 3.945 3.391 1.00 91.75 158 VAL A C 1
ATOM 1275 O O . VAL A 1 158 ? 3.406 4.974 3.838 1.00 91.75 158 VAL A O 1
ATOM 1278 N N . LEU A 1 159 ? 2.871 3.700 2.074 1.00 89.12 159 LEU A N 1
ATOM 1279 C CA . LEU A 1 159 ? 3.397 4.657 1.080 1.00 89.12 159 LEU A CA 1
ATOM 1280 C C . LEU A 1 159 ? 2.726 6.036 1.184 1.00 89.12 159 LEU A C 1
ATOM 1282 O O . LEU A 1 159 ? 3.336 7.065 0.877 1.00 89.12 159 LEU A O 1
ATOM 1286 N N . LEU A 1 160 ? 1.481 6.066 1.667 1.00 84.75 160 LEU A N 1
ATOM 1287 C CA . LEU A 1 160 ? 0.730 7.293 1.900 1.00 84.75 160 LEU A CA 1
ATOM 1288 C C . LEU A 1 160 ? 1.161 8.028 3.184 1.00 84.75 160 LEU A C 1
ATOM 1290 O O . LEU A 1 160 ? 0.789 9.188 3.363 1.00 84.75 160 LEU A O 1
ATOM 1294 N N . SER A 1 161 ? 1.924 7.385 4.072 1.00 84.38 161 SER A N 1
ATOM 1295 C CA . SER A 1 161 ? 2.583 8.016 5.222 1.00 84.38 161 SER A CA 1
ATOM 1296 C C . SER A 1 161 ? 3.741 8.895 4.760 1.00 84.38 161 SER A C 1
ATOM 1298 O O . SER A 1 161 ? 4.329 8.633 3.716 1.00 84.38 161 SER A O 1
ATOM 1300 N N . GLN A 1 162 ? 4.112 9.920 5.528 1.00 80.50 162 GLN A N 1
ATOM 1301 C CA . GLN A 1 162 ? 5.414 10.584 5.358 1.00 80.50 162 GLN A CA 1
ATOM 1302 C C . GLN A 1 162 ? 6.498 9.893 6.197 1.00 80.50 162 GLN A C 1
ATOM 1304 O O . GLN A 1 162 ? 7.582 9.632 5.687 1.00 80.50 162 GLN A O 1
ATOM 1309 N N . VAL A 1 163 ? 6.181 9.521 7.443 1.00 86.44 163 VAL A N 1
ATOM 1310 C CA . VAL A 1 163 ? 7.142 9.012 8.441 1.00 86.44 163 VAL A CA 1
ATOM 1311 C C . VAL A 1 163 ? 7.787 7.691 8.016 1.00 86.44 163 VAL A C 1
ATOM 1313 O O . VAL A 1 163 ? 8.982 7.488 8.190 1.00 86.44 163 VAL A O 1
ATOM 1316 N N . HIS A 1 164 ? 7.007 6.785 7.428 1.00 89.56 164 HIS A N 1
ATOM 1317 C CA . HIS A 1 164 ? 7.472 5.436 7.082 1.00 89.56 164 HIS A CA 1
ATOM 1318 C C . HIS A 1 164 ? 7.688 5.225 5.580 1.00 89.56 164 HIS A C 1
ATOM 1320 O O . HIS A 1 164 ? 7.976 4.107 5.149 1.00 89.56 164 HIS A O 1
ATOM 1326 N N . ARG A 1 165 ? 7.563 6.288 4.774 1.00 93.00 165 ARG A N 1
ATOM 1327 C CA . ARG A 1 165 ? 7.566 6.195 3.308 1.00 93.00 165 ARG A CA 1
ATOM 1328 C C . ARG A 1 165 ? 8.842 5.583 2.758 1.00 93.00 165 ARG A C 1
ATOM 1330 O O . ARG A 1 165 ? 8.769 4.677 1.936 1.00 93.00 165 ARG A O 1
ATOM 1337 N N . LEU A 1 166 ? 9.994 6.082 3.207 1.00 93.12 166 LEU A N 1
ATOM 1338 C CA . LEU A 1 166 ? 11.292 5.623 2.720 1.00 93.12 166 LEU A CA 1
ATOM 1339 C C . LEU A 1 166 ? 11.476 4.129 3.012 1.00 93.12 166 LEU A C 1
ATOM 1341 O O . LEU A 1 166 ? 11.760 3.363 2.098 1.00 93.12 166 LEU A O 1
ATOM 1345 N N . ARG A 1 167 ? 11.214 3.699 4.255 1.00 95.50 167 ARG A N 1
ATOM 1346 C CA . ARG A 1 167 ? 11.293 2.282 4.643 1.00 95.50 167 ARG A CA 1
ATOM 1347 C C . ARG A 1 167 ? 10.358 1.413 3.797 1.00 95.50 167 ARG A C 1
ATOM 1349 O O . ARG A 1 167 ? 10.791 0.389 3.283 1.00 95.50 167 ARG A O 1
ATOM 1356 N N . ALA A 1 168 ? 9.104 1.828 3.613 1.00 96.38 168 ALA A N 1
ATOM 1357 C CA . ALA A 1 168 ? 8.142 1.088 2.797 1.00 96.38 168 ALA A CA 1
ATOM 1358 C C . ALA A 1 168 ? 8.573 0.981 1.324 1.00 96.38 168 ALA A C 1
ATOM 1360 O O . ALA A 1 168 ? 8.474 -0.098 0.749 1.00 96.38 168 ALA A O 1
ATOM 1361 N N . LEU A 1 169 ? 9.100 2.059 0.730 1.00 96.19 169 LEU A N 1
ATOM 1362 C CA . LEU A 1 169 ? 9.620 2.044 -0.642 1.00 96.19 169 LEU A CA 1
ATOM 1363 C C . LEU A 1 169 ? 10.836 1.127 -0.790 1.00 96.19 169 LEU A C 1
ATOM 1365 O O . LEU A 1 169 ? 10.914 0.387 -1.765 1.00 96.19 169 LEU A O 1
ATOM 1369 N N . VAL A 1 170 ? 11.762 1.139 0.171 1.00 96.44 170 VAL A N 1
ATOM 1370 C CA . VAL A 1 170 ? 12.938 0.255 0.151 1.00 96.44 170 VAL A CA 1
ATOM 1371 C C . VAL A 1 170 ? 12.514 -1.213 0.226 1.00 96.44 170 VAL A C 1
ATOM 1373 O O . VAL A 1 170 ? 12.987 -2.031 -0.562 1.00 96.44 170 VAL A O 1
ATOM 1376 N N . LEU A 1 171 ? 11.590 -1.553 1.130 1.00 97.69 171 LEU A N 1
ATOM 1377 C CA . LEU A 1 171 ? 11.073 -2.919 1.240 1.00 97.69 171 LEU A CA 1
ATOM 1378 C C . LEU A 1 171 ? 10.273 -3.331 -0.005 1.00 97.69 171 LEU A C 1
ATOM 1380 O O . LEU A 1 171 ? 10.410 -4.463 -0.461 1.00 97.69 171 LEU A O 1
ATOM 1384 N N . LEU A 1 172 ? 9.489 -2.419 -0.590 1.00 97.81 172 LEU A N 1
ATOM 1385 C CA . LEU A 1 172 ? 8.803 -2.665 -1.858 1.00 97.81 172 LEU A CA 1
ATOM 1386 C C . LEU A 1 172 ? 9.806 -2.920 -2.989 1.00 97.81 172 LEU A C 1
ATOM 1388 O O . LEU A 1 172 ? 9.637 -3.878 -3.730 1.00 97.81 172 LEU A O 1
ATOM 1392 N N . GLY A 1 173 ? 10.870 -2.121 -3.095 1.00 97.38 173 GLY A N 1
ATOM 1393 C CA . GLY A 1 173 ? 11.946 -2.353 -4.060 1.00 97.38 173 GLY A CA 1
ATOM 1394 C C . GLY A 1 173 ? 12.545 -3.752 -3.908 1.00 97.38 173 GLY A C 1
ATOM 1395 O O . GLY A 1 173 ? 12.560 -4.515 -4.869 1.00 97.38 173 GLY A O 1
ATOM 1396 N N . ARG A 1 174 ? 12.935 -4.134 -2.684 1.00 97.62 174 ARG A N 1
ATOM 1397 C CA . ARG A 1 174 ? 13.448 -5.485 -2.383 1.00 97.62 174 ARG A CA 1
ATOM 1398 C C . ARG A 1 174 ? 12.470 -6.592 -2.782 1.00 97.62 174 ARG A C 1
ATOM 1400 O O . ARG A 1 174 ? 12.903 -7.617 -3.288 1.00 97.62 174 ARG A O 1
ATOM 1407 N N . PHE A 1 175 ? 11.170 -6.385 -2.578 1.00 97.81 175 PHE A N 1
ATOM 1408 C CA . PHE A 1 175 ? 10.142 -7.332 -3.007 1.00 97.81 175 PHE A CA 1
ATOM 1409 C C . PHE A 1 175 ? 10.073 -7.464 -4.532 1.00 97.81 175 PHE A C 1
ATOM 1411 O O . PHE A 1 175 ? 10.121 -8.573 -5.050 1.00 97.81 175 PHE A O 1
ATOM 1418 N N . LEU A 1 176 ? 10.008 -6.343 -5.259 1.00 97.69 176 LEU A N 1
ATOM 1419 C CA . LEU A 1 176 ? 9.967 -6.337 -6.728 1.00 97.69 176 LEU A CA 1
ATOM 1420 C C . LEU A 1 176 ? 11.232 -6.954 -7.348 1.00 97.69 176 LEU A C 1
ATOM 1422 O O . LEU A 1 176 ? 11.185 -7.505 -8.446 1.00 97.69 176 LEU A O 1
ATOM 1426 N N . ASP A 1 177 ? 12.361 -6.883 -6.642 1.00 97.12 177 ASP A N 1
ATOM 1427 C CA . ASP A 1 177 ? 13.620 -7.498 -7.060 1.00 97.12 177 ASP A CA 1
ATOM 1428 C C . ASP A 1 177 ? 13.606 -9.035 -7.000 1.00 97.12 177 ASP A C 1
ATOM 1430 O O . ASP A 1 177 ? 14.395 -9.679 -7.684 1.00 97.12 177 ASP A O 1
ATOM 1434 N N . MET A 1 178 ? 12.660 -9.643 -6.273 1.00 96.19 178 MET A N 1
ATOM 1435 C CA . MET A 1 178 ? 12.507 -11.105 -6.203 1.00 96.19 178 MET A CA 1
ATOM 1436 C C . MET A 1 178 ? 12.028 -11.734 -7.522 1.00 96.19 178 MET A C 1
ATOM 1438 O O . MET A 1 178 ? 11.995 -12.961 -7.647 1.00 96.19 178 MET A O 1
ATOM 1442 N N . GLY A 1 179 ? 11.632 -10.913 -8.498 1.00 95.69 179 GLY A N 1
ATOM 1443 C CA . GLY A 1 179 ? 11.336 -11.330 -9.863 1.00 95.69 179 GLY A CA 1
ATOM 1444 C C . GLY A 1 179 ? 9.950 -10.921 -10.348 1.00 95.69 179 GLY A C 1
ATOM 1445 O O . GLY A 1 179 ? 9.156 -10.297 -9.647 1.00 95.69 179 GLY A O 1
ATOM 1446 N N . VAL A 1 180 ? 9.649 -11.317 -11.582 1.00 95.88 180 VAL A N 1
ATOM 1447 C CA . VAL A 1 180 ? 8.439 -10.913 -12.312 1.00 95.88 180 VAL A CA 1
ATOM 1448 C C . VAL A 1 180 ? 7.127 -11.231 -11.587 1.00 95.88 180 VAL A C 1
ATOM 1450 O O . VAL A 1 180 ? 6.194 -10.436 -11.609 1.00 95.88 180 VAL A O 1
ATOM 1453 N N . TRP A 1 181 ? 7.075 -12.353 -10.867 1.00 95.50 181 TRP A N 1
ATOM 1454 C CA . TRP A 1 181 ? 5.913 -12.761 -10.074 1.00 95.50 181 TRP A CA 1
ATOM 1455 C C . TRP A 1 181 ? 5.610 -11.779 -8.933 1.00 95.50 181 TRP A C 1
ATOM 1457 O O . TRP A 1 181 ? 4.448 -11.574 -8.587 1.00 95.50 181 TRP A O 1
ATOM 1467 N N . ALA A 1 182 ? 6.642 -11.159 -8.352 1.00 96.81 182 ALA A N 1
ATOM 1468 C CA . ALA A 1 182 ? 6.490 -10.174 -7.292 1.00 96.81 182 ALA A CA 1
ATOM 1469 C C . ALA A 1 182 ? 6.005 -8.835 -7.863 1.00 96.81 182 ALA A C 1
ATOM 1471 O O . ALA A 1 182 ? 5.170 -8.173 -7.244 1.00 96.81 182 ALA A O 1
ATOM 1472 N N . VAL A 1 183 ? 6.458 -8.473 -9.070 1.00 97.31 183 VAL A N 1
ATOM 1473 C CA . VAL A 1 183 ? 5.952 -7.302 -9.803 1.00 97.31 183 VAL A CA 1
ATOM 1474 C C . VAL A 1 183 ? 4.471 -7.471 -10.149 1.00 97.31 183 VAL A C 1
ATOM 1476 O O . VAL A 1 183 ? 3.675 -6.603 -9.789 1.00 97.31 183 VAL A O 1
ATOM 1479 N N . ASP A 1 184 ? 4.080 -8.609 -10.737 1.00 95.06 184 ASP A N 1
ATOM 1480 C CA . ASP A 1 184 ? 2.672 -8.960 -10.993 1.00 95.06 184 ASP A CA 1
ATOM 1481 C C . ASP A 1 184 ? 1.832 -8.851 -9.714 1.00 95.06 184 ASP A C 1
ATOM 1483 O O . ASP A 1 184 ? 0.795 -8.184 -9.674 1.00 95.06 184 ASP A O 1
ATOM 1487 N N . LEU A 1 185 ? 2.321 -9.444 -8.623 1.00 94.94 185 LEU A N 1
ATOM 1488 C CA . LEU A 1 185 ? 1.608 -9.452 -7.356 1.00 94.94 185 LEU A CA 1
ATOM 1489 C C . LEU A 1 185 ? 1.431 -8.041 -6.783 1.00 94.94 185 LEU A C 1
ATOM 1491 O O . LEU A 1 185 ? 0.331 -7.697 -6.346 1.00 94.94 185 LEU A O 1
ATOM 1495 N N . ALA A 1 186 ? 2.467 -7.204 -6.824 1.00 96.00 186 ALA A N 1
ATOM 1496 C CA . ALA A 1 186 ? 2.387 -5.828 -6.353 1.00 96.00 186 ALA A CA 1
ATOM 1497 C C . ALA A 1 186 ? 1.410 -4.991 -7.196 1.00 96.00 186 ALA A C 1
ATOM 1499 O O . ALA A 1 186 ? 0.564 -4.278 -6.644 1.00 96.00 186 ALA A O 1
ATOM 1500 N N . LEU A 1 187 ? 1.454 -5.114 -8.526 1.00 94.25 187 LEU A N 1
ATOM 1501 C CA . LEU A 1 187 ? 0.502 -4.444 -9.416 1.00 94.25 187 LEU A CA 1
ATOM 1502 C C . LEU A 1 187 ? -0.933 -4.930 -9.160 1.00 94.25 187 LEU A C 1
ATOM 1504 O O . LEU A 1 187 ? -1.847 -4.110 -9.074 1.00 94.25 187 LEU A O 1
ATOM 1508 N N . SER A 1 188 ? -1.122 -6.225 -8.885 1.00 93.00 188 SER A N 1
ATOM 1509 C CA . SER A 1 188 ? -2.420 -6.805 -8.509 1.00 93.00 188 SER A CA 1
ATOM 1510 C C . SER A 1 188 ? -2.949 -6.343 -7.141 1.00 93.00 188 SER A C 1
ATOM 1512 O O . SER A 1 188 ? -4.138 -6.487 -6.864 1.00 93.00 188 SER A O 1
ATOM 1514 N N . VAL A 1 189 ? -2.106 -5.778 -6.273 1.00 93.88 189 VAL A N 1
ATOM 1515 C CA . VAL A 1 189 ? -2.539 -5.095 -5.039 1.00 93.88 189 VAL A CA 1
ATOM 1516 C C . VAL A 1 189 ? -2.971 -3.655 -5.331 1.00 93.88 189 VAL A C 1
ATOM 1518 O O . VAL A 1 189 ? -3.750 -3.076 -4.568 1.00 93.88 189 VAL A O 1
ATOM 1521 N N . GLY A 1 190 ? -2.526 -3.087 -6.453 1.00 92.88 190 GLY A N 1
ATOM 1522 C CA . GLY A 1 190 ? -2.838 -1.730 -6.889 1.00 92.88 190 GLY A CA 1
ATOM 1523 C C . GLY A 1 190 ? -1.778 -0.698 -6.507 1.00 92.88 190 GLY A C 1
ATOM 1524 O O . GLY A 1 190 ? -2.138 0.435 -6.208 1.00 92.88 190 GLY A O 1
ATOM 1525 N N . ILE A 1 191 ? -0.484 -1.052 -6.491 1.00 93.88 191 ILE A N 1
ATOM 1526 C CA . ILE A 1 191 ? 0.589 -0.097 -6.135 1.00 93.88 191 ILE A CA 1
ATOM 1527 C C . ILE A 1 191 ? 0.773 1.038 -7.156 1.00 93.88 191 ILE A C 1
ATOM 1529 O O . ILE A 1 191 ? 1.253 2.110 -6.792 1.00 93.88 191 ILE A O 1
ATOM 1533 N N . PHE A 1 192 ? 0.394 0.807 -8.417 1.00 94.06 192 PHE A N 1
ATOM 1534 C CA . PHE A 1 192 ? 0.694 1.672 -9.561 1.00 94.06 192 PHE A CA 1
ATOM 1535 C C . PHE A 1 192 ? 0.336 3.157 -9.354 1.00 94.06 192 PHE A C 1
ATOM 1537 O O . PHE A 1 192 ? 1.244 3.991 -9.408 1.00 94.06 192 PHE A O 1
ATOM 1544 N N . PRO A 1 193 ? -0.920 3.530 -9.025 1.00 92.38 193 PRO A N 1
ATOM 1545 C CA . PRO A 1 193 ? -1.286 4.940 -8.857 1.00 92.38 193 PRO A CA 1
ATOM 1546 C C . PRO A 1 193 ? -0.501 5.635 -7.734 1.00 92.38 193 PRO A C 1
ATOM 1548 O O . PRO A 1 193 ? -0.281 6.845 -7.777 1.00 92.38 193 PRO A O 1
ATOM 1551 N N . TYR A 1 194 ? -0.046 4.885 -6.727 1.00 92.19 194 TYR A N 1
ATOM 1552 C CA . TYR A 1 194 ? 0.718 5.433 -5.611 1.00 92.19 194 TYR A CA 1
ATOM 1553 C C . TYR A 1 194 ? 2.159 5.738 -6.013 1.00 92.19 194 TYR A C 1
ATOM 1555 O O . TYR A 1 194 ? 2.644 6.835 -5.739 1.00 92.19 194 TYR A O 1
ATOM 1563 N N . VAL A 1 195 ? 2.834 4.802 -6.685 1.00 94.88 195 VAL A N 1
ATOM 1564 C CA . VAL A 1 195 ? 4.215 5.011 -7.150 1.00 94.88 195 VAL A CA 1
ATOM 1565 C C . VAL A 1 195 ? 4.293 6.044 -8.276 1.00 94.88 195 VAL A C 1
ATOM 1567 O O . VAL A 1 195 ? 5.272 6.786 -8.332 1.00 94.88 195 VAL A O 1
ATOM 1570 N N . LEU A 1 196 ? 3.242 6.169 -9.098 1.00 95.38 196 LEU A N 1
ATOM 1571 C CA . LEU A 1 196 ? 3.097 7.237 -10.093 1.00 95.38 196 LEU A CA 1
ATOM 1572 C C . LEU A 1 196 ? 2.978 8.603 -9.427 1.00 95.38 196 LEU A C 1
ATOM 1574 O O . LEU A 1 196 ? 3.774 9.498 -9.704 1.00 95.38 196 LEU A O 1
ATOM 1578 N N . LYS A 1 197 ? 2.071 8.743 -8.456 1.00 93.25 197 LYS A N 1
ATOM 1579 C CA . LYS A 1 197 ? 1.918 9.993 -7.703 1.00 93.25 197 LYS A CA 1
ATOM 1580 C C . LYS A 1 197 ? 3.195 10.396 -6.959 1.00 93.25 197 LYS A C 1
ATOM 1582 O O . LYS A 1 197 ? 3.473 11.584 -6.805 1.00 93.25 197 LYS A O 1
ATOM 1587 N N . LEU A 1 198 ? 3.992 9.429 -6.502 1.00 93.75 198 LEU A N 1
ATOM 1588 C CA . LEU A 1 198 ? 5.263 9.704 -5.833 1.00 93.75 198 LEU A CA 1
ATOM 1589 C C . LEU A 1 198 ? 6.324 10.315 -6.758 1.00 93.75 198 LEU A C 1
ATOM 1591 O O . LEU A 1 198 ? 7.216 10.978 -6.239 1.00 93.75 198 LEU A O 1
ATOM 1595 N N . LEU A 1 199 ? 6.209 10.204 -8.087 1.00 95.12 199 LEU A N 1
ATOM 1596 C CA . LEU A 1 199 ? 7.101 10.909 -9.022 1.00 95.12 199 LEU A CA 1
ATOM 1597 C C . LEU A 1 199 ? 6.945 12.438 -8.967 1.00 95.12 199 LEU A C 1
ATOM 1599 O O . LEU A 1 199 ? 7.827 13.164 -9.407 1.00 95.12 199 LEU A O 1
ATOM 1603 N N . GLN A 1 200 ? 5.871 12.953 -8.364 1.00 92.19 200 GLN A N 1
ATOM 1604 C CA . GLN A 1 200 ? 5.692 14.392 -8.143 1.00 92.19 200 GLN A CA 1
ATOM 1605 C C . GLN A 1 200 ? 6.493 14.914 -6.933 1.00 92.19 200 GLN A C 1
ATOM 1607 O O . GLN A 1 200 ? 6.510 16.116 -6.666 1.00 92.19 200 GLN A O 1
ATOM 1612 N N . THR A 1 201 ? 7.148 14.037 -6.160 1.00 88.88 201 THR A N 1
ATOM 1613 C CA . THR A 1 201 ? 7.935 14.446 -4.989 1.00 88.88 201 THR A CA 1
ATOM 1614 C C . THR A 1 201 ? 9.292 15.038 -5.375 1.00 88.88 201 THR A C 1
ATOM 1616 O O . THR A 1 201 ? 9.985 14.539 -6.257 1.00 88.88 201 THR A O 1
ATOM 1619 N N . SER A 1 202 ? 9.728 16.072 -4.655 1.00 85.31 202 SER A N 1
ATOM 1620 C CA . SER A 1 202 ? 11.073 16.645 -4.784 1.00 85.31 202 SER A CA 1
ATOM 1621 C C . SER A 1 202 ? 12.097 16.039 -3.814 1.00 85.31 202 SER A C 1
ATOM 1623 O O . SER A 1 202 ? 13.270 16.406 -3.880 1.00 85.31 202 SER A O 1
ATOM 1625 N N . ALA A 1 203 ? 11.680 15.114 -2.939 1.00 88.19 203 ALA A N 1
ATOM 1626 C CA . ALA A 1 203 ? 12.531 14.533 -1.902 1.00 88.19 203 ALA A CA 1
ATOM 1627 C C . ALA A 1 203 ? 13.704 13.736 -2.515 1.00 88.19 203 ALA A C 1
ATOM 1629 O O . ALA A 1 203 ? 13.461 12.733 -3.195 1.00 88.19 203 ALA A O 1
ATOM 1630 N N . PRO A 1 204 ? 14.968 14.148 -2.291 1.00 85.88 204 PRO A N 1
ATOM 1631 C CA . PRO A 1 204 ? 16.127 13.510 -2.916 1.00 85.88 204 PRO A CA 1
ATOM 1632 C C . PRO A 1 204 ? 16.315 12.059 -2.453 1.00 85.88 204 PRO A C 1
ATOM 1634 O O . PRO A 1 204 ? 16.617 11.199 -3.279 1.00 85.88 204 PRO A O 1
ATOM 1637 N N . ASP A 1 205 ? 16.026 11.767 -1.183 1.00 88.12 205 ASP A N 1
ATOM 1638 C CA . ASP A 1 205 ? 16.237 10.450 -0.561 1.00 88.12 205 ASP A CA 1
ATOM 1639 C C . ASP A 1 205 ? 15.374 9.332 -1.168 1.00 88.12 205 ASP A C 1
ATOM 1641 O O . ASP A 1 205 ? 15.680 8.151 -1.028 1.00 88.12 205 ASP A O 1
ATOM 1645 N N . LEU A 1 206 ? 14.283 9.683 -1.859 1.00 91.00 206 LEU A N 1
ATOM 1646 C CA . LEU A 1 206 ? 13.386 8.708 -2.489 1.00 91.00 206 LEU A CA 1
ATOM 1647 C C . LEU A 1 206 ? 13.799 8.362 -3.922 1.00 91.00 206 LEU A C 1
ATOM 1649 O O . LEU A 1 206 ? 13.302 7.386 -4.484 1.00 91.00 206 LEU A O 1
ATOM 1653 N N . ARG A 1 207 ? 14.677 9.168 -4.530 1.00 91.44 207 ARG A N 1
ATOM 1654 C CA . ARG A 1 207 ? 14.874 9.181 -5.981 1.00 91.44 207 ARG A CA 1
ATOM 1655 C C . ARG A 1 207 ? 15.449 7.888 -6.521 1.00 91.44 207 ARG A C 1
ATOM 1657 O O . ARG A 1 207 ? 14.877 7.314 -7.440 1.00 91.44 207 ARG A O 1
ATOM 1664 N N . GLN A 1 208 ? 16.527 7.399 -5.915 1.00 92.25 208 GLN A N 1
ATOM 1665 C CA . GLN A 1 208 ? 17.151 6.140 -6.328 1.00 92.25 208 GLN A CA 1
ATOM 1666 C C . GLN A 1 208 ? 16.175 4.962 -6.198 1.00 92.25 208 GLN A C 1
ATOM 1668 O O . GLN A 1 208 ? 16.046 4.159 -7.119 1.00 92.25 208 GLN A O 1
ATOM 1673 N N . THR A 1 209 ? 15.417 4.908 -5.101 1.00 95.12 209 THR A N 1
ATOM 1674 C CA . THR A 1 209 ? 14.426 3.852 -4.859 1.00 95.12 209 THR A CA 1
ATOM 1675 C C . THR A 1 209 ? 13.270 3.901 -5.858 1.00 95.12 209 THR A C 1
ATOM 1677 O O . THR A 1 209 ? 12.841 2.861 -6.349 1.00 95.12 209 THR A O 1
ATOM 1680 N N . LEU A 1 210 ? 12.772 5.094 -6.201 1.00 96.31 210 LEU A N 1
ATOM 1681 C CA . LEU A 1 210 ? 11.711 5.251 -7.202 1.00 96.31 210 LEU A CA 1
ATOM 1682 C C . LEU A 1 210 ? 12.193 4.880 -8.609 1.00 96.31 210 LEU A C 1
ATOM 1684 O O . LEU A 1 210 ? 11.469 4.190 -9.322 1.00 96.31 210 LEU A O 1
ATOM 1688 N N . VAL A 1 211 ? 13.416 5.267 -8.987 1.00 96.81 211 VAL A N 1
ATOM 1689 C CA . VAL A 1 211 ? 14.044 4.842 -10.252 1.00 96.81 211 VAL A CA 1
ATOM 1690 C C . VAL A 1 211 ? 14.124 3.317 -10.329 1.00 96.81 211 VAL A C 1
ATOM 1692 O O . VAL A 1 211 ? 13.731 2.726 -11.336 1.00 96.81 211 VAL A O 1
ATOM 1695 N N . PHE A 1 212 ? 14.554 2.669 -9.246 1.00 97.75 212 PHE A N 1
ATOM 1696 C CA . PHE A 1 212 ? 14.623 1.214 -9.168 1.00 97.75 212 PHE A CA 1
ATOM 1697 C C . PHE A 1 212 ? 13.245 0.546 -9.306 1.00 97.75 212 PHE A C 1
ATOM 1699 O O . PHE A 1 212 ? 13.078 -0.368 -10.113 1.00 97.75 212 PHE A O 1
ATOM 1706 N N . ILE A 1 213 ? 12.235 1.026 -8.572 1.00 98.00 213 ILE A N 1
ATOM 1707 C CA . ILE A 1 213 ? 10.859 0.505 -8.645 1.00 98.00 213 ILE A CA 1
ATOM 1708 C C . ILE A 1 213 ? 10.309 0.616 -10.073 1.00 98.00 213 ILE A C 1
ATOM 1710 O O . ILE A 1 213 ? 9.789 -0.364 -10.605 1.00 98.00 213 ILE A O 1
ATOM 1714 N N . TRP A 1 214 ? 10.457 1.778 -10.713 1.00 98.12 214 TRP A N 1
ATOM 1715 C CA . TRP A 1 214 ? 9.970 1.991 -12.078 1.00 98.12 214 TRP A CA 1
ATOM 1716 C C . TRP A 1 214 ? 10.722 1.171 -13.119 1.00 98.12 214 TRP A C 1
ATOM 1718 O O . TRP A 1 214 ? 10.101 0.687 -14.061 1.00 98.12 214 TRP A O 1
ATOM 1728 N N . THR A 1 215 ? 12.016 0.925 -12.908 1.00 98.38 215 THR A N 1
ATOM 1729 C CA . THR A 1 215 ? 12.783 -0.028 -13.722 1.00 98.38 215 THR A CA 1
ATOM 1730 C C . THR A 1 215 ? 12.145 -1.413 -13.665 1.00 98.38 215 THR A C 1
ATOM 1732 O O . THR A 1 215 ? 11.919 -2.024 -14.703 1.00 98.38 215 THR A O 1
ATOM 1735 N N . LYS A 1 216 ? 11.811 -1.910 -12.465 1.00 98.31 216 LYS A N 1
ATOM 1736 C CA . LYS A 1 216 ? 11.182 -3.231 -12.304 1.00 98.31 216 LYS A CA 1
ATOM 1737 C C . LYS A 1 216 ? 9.783 -3.295 -12.913 1.00 98.31 216 LYS A C 1
ATOM 1739 O O . LYS A 1 216 ? 9.451 -4.304 -13.526 1.00 98.31 216 LYS A O 1
ATOM 1744 N N . ILE A 1 217 ? 8.986 -2.234 -12.768 1.00 97.94 217 ILE A N 1
ATOM 1745 C CA . ILE A 1 217 ? 7.640 -2.160 -13.354 1.00 97.94 217 ILE A CA 1
ATOM 1746 C C . ILE A 1 217 ? 7.719 -2.172 -14.883 1.00 97.94 217 ILE A C 1
ATOM 1748 O O . ILE A 1 217 ? 7.083 -3.017 -15.496 1.00 97.94 217 ILE A O 1
ATOM 1752 N N . LEU A 1 218 ? 8.528 -1.303 -15.496 1.00 97.81 218 LEU A N 1
ATOM 1753 C CA . LEU A 1 218 ? 8.626 -1.204 -16.960 1.00 97.81 218 LEU A CA 1
ATOM 1754 C C . LEU A 1 218 ? 9.342 -2.395 -17.603 1.00 97.81 218 LEU A C 1
ATOM 1756 O O . LEU A 1 218 ? 9.057 -2.732 -18.745 1.00 97.81 218 LEU A O 1
ATOM 1760 N N . ALA A 1 219 ? 10.234 -3.071 -16.876 1.00 97.19 219 ALA A N 1
ATOM 1761 C CA . ALA A 1 219 ? 10.802 -4.338 -17.332 1.00 97.19 219 ALA A CA 1
ATOM 1762 C C . ALA A 1 219 ? 9.758 -5.468 -17.409 1.00 97.19 219 ALA A C 1
ATOM 1764 O O . ALA A 1 219 ? 9.974 -6.445 -18.122 1.00 97.19 219 ALA A O 1
ATOM 1765 N N . TRP A 1 220 ? 8.651 -5.352 -16.668 1.00 97.06 220 TRP A N 1
ATOM 1766 C CA . TRP A 1 220 ? 7.537 -6.299 -16.697 1.00 97.06 220 TRP A CA 1
ATOM 1767 C C . TRP A 1 220 ? 6.413 -5.859 -17.643 1.00 97.06 220 TRP A C 1
ATOM 1769 O O . TRP A 1 220 ? 5.922 -6.668 -18.425 1.00 97.06 220 TRP A O 1
ATOM 1779 N N . ASP A 1 221 ? 6.014 -4.588 -17.578 1.00 94.56 221 ASP A N 1
ATOM 1780 C CA . ASP A 1 221 ? 4.911 -4.017 -18.347 1.00 94.56 221 ASP A CA 1
ATOM 1781 C C . ASP A 1 221 ? 5.292 -2.633 -18.895 1.00 94.56 221 ASP A C 1
ATOM 1783 O O . ASP A 1 221 ? 5.180 -1.611 -18.214 1.00 94.56 221 ASP A O 1
ATOM 1787 N N . ALA A 1 222 ? 5.736 -2.620 -20.153 1.00 93.62 222 ALA A N 1
ATOM 1788 C CA . ALA A 1 222 ? 5.961 -1.417 -20.955 1.00 93.62 222 ALA A CA 1
ATOM 1789 C C . ALA A 1 222 ? 4.798 -1.159 -21.934 1.00 93.62 222 ALA A C 1
ATOM 1791 O O . ALA A 1 222 ? 5.001 -0.662 -23.039 1.00 93.62 222 ALA A O 1
ATOM 1792 N N . SER A 1 223 ? 3.568 -1.536 -21.570 1.00 95.00 223 SER A N 1
ATOM 1793 C CA . SER A 1 223 ? 2.411 -1.332 -22.441 1.00 95.00 223 SER A CA 1
ATOM 1794 C C . SER A 1 223 ? 2.128 0.157 -22.708 1.00 95.00 223 SER A C 1
ATOM 1796 O O . SER A 1 223 ? 2.411 1.016 -21.863 1.00 95.00 223 SER A O 1
ATOM 1798 N N . PRO A 1 224 ? 1.455 0.484 -23.831 1.00 94.62 224 PRO A N 1
ATOM 1799 C CA . PRO A 1 224 ? 1.050 1.855 -24.143 1.00 94.62 224 PRO A CA 1
ATOM 1800 C C . PRO A 1 224 ? 0.201 2.534 -23.063 1.00 94.62 224 PRO A C 1
ATOM 1802 O O . PRO A 1 224 ? 0.163 3.761 -22.999 1.00 94.62 224 PRO A O 1
ATOM 1805 N N . ALA A 1 225 ? -0.483 1.755 -22.217 1.00 94.12 225 ALA A N 1
ATOM 1806 C CA . ALA A 1 225 ? -1.232 2.276 -21.080 1.00 94.12 225 ALA A CA 1
ATOM 1807 C C . ALA A 1 225 ? -0.291 2.829 -19.997 1.00 94.12 225 ALA A C 1
ATOM 1809 O O . ALA A 1 225 ? -0.416 3.993 -19.623 1.00 94.12 225 ALA A O 1
ATOM 1810 N N . VAL A 1 226 ? 0.697 2.036 -19.560 1.00 95.12 226 VAL A N 1
ATOM 1811 C CA . VAL A 1 226 ? 1.694 2.456 -18.560 1.00 95.12 226 VAL A CA 1
ATOM 1812 C C . VAL A 1 226 ? 2.542 3.621 -19.075 1.00 95.12 226 VAL A C 1
ATOM 1814 O O . VAL A 1 226 ? 2.745 4.603 -18.357 1.00 95.12 226 VAL A O 1
ATOM 1817 N N . GLN A 1 227 ? 2.996 3.544 -20.331 1.00 96.44 227 GLN A N 1
ATOM 1818 C CA . GLN A 1 227 ? 3.709 4.640 -20.997 1.00 96.44 227 GLN A CA 1
ATOM 1819 C C . GLN A 1 227 ? 2.847 5.911 -21.032 1.00 96.44 227 GLN A C 1
ATOM 1821 O O . GLN A 1 227 ? 3.300 6.989 -20.646 1.00 96.44 227 GLN A O 1
ATOM 1826 N N . GLY A 1 228 ? 1.580 5.773 -21.438 1.00 96.25 228 GLY A N 1
ATOM 1827 C CA . GLY A 1 228 ? 0.626 6.871 -21.519 1.00 96.25 228 GLY A CA 1
ATOM 1828 C C . GLY A 1 228 ? 0.396 7.564 -20.176 1.00 96.25 228 GLY A C 1
ATOM 1829 O O . GLY A 1 228 ? 0.410 8.794 -20.134 1.00 96.25 228 GLY A O 1
ATOM 1830 N N . ASP A 1 229 ? 0.247 6.806 -19.088 1.00 96.31 229 ASP A N 1
ATOM 1831 C CA . ASP A 1 229 ? 0.084 7.353 -17.736 1.00 96.31 229 ASP A CA 1
ATOM 1832 C C . ASP A 1 229 ? 1.342 8.110 -17.265 1.00 96.31 229 ASP A C 1
ATOM 1834 O O . ASP A 1 229 ? 1.238 9.222 -16.743 1.00 96.31 229 ASP A O 1
ATOM 1838 N N . LEU A 1 230 ? 2.543 7.571 -17.521 1.00 96.88 230 LEU A N 1
ATOM 1839 C CA . LEU A 1 230 ? 3.816 8.237 -17.207 1.00 96.88 230 LEU A CA 1
ATOM 1840 C C . LEU A 1 230 ? 4.018 9.542 -17.987 1.00 96.88 230 LEU A C 1
ATOM 1842 O O . LEU A 1 230 ? 4.529 10.522 -17.436 1.00 96.88 230 LEU A O 1
ATOM 1846 N N . VAL A 1 231 ? 3.647 9.573 -19.268 1.00 96.56 231 VAL A N 1
ATOM 1847 C CA . VAL A 1 231 ? 3.759 10.781 -20.097 1.00 96.56 231 VAL A CA 1
ATOM 1848 C C . VAL A 1 231 ? 2.726 11.818 -19.666 1.00 96.56 231 VAL A C 1
ATOM 1850 O O . VAL A 1 231 ? 3.085 12.970 -19.416 1.00 96.56 231 VAL A O 1
ATOM 1853 N N . LYS A 1 232 ? 1.462 11.404 -19.521 1.00 96.12 232 LYS A N 1
ATOM 1854 C CA . LYS A 1 232 ? 0.330 12.271 -19.174 1.00 96.12 232 LYS A CA 1
ATOM 1855 C C . LYS A 1 232 ? 0.528 12.995 -17.842 1.00 96.12 232 LYS A C 1
ATOM 1857 O O . LYS A 1 232 ? 0.238 14.187 -17.765 1.00 96.12 232 LYS A O 1
ATOM 1862 N N . ASP A 1 233 ? 1.052 12.305 -16.832 1.00 94.75 233 ASP A N 1
ATOM 1863 C CA . ASP A 1 233 ? 1.258 12.873 -15.495 1.00 94.75 233 ASP A CA 1
ATOM 1864 C C . ASP A 1 233 ? 2.647 13.525 -15.322 1.00 94.75 233 ASP A C 1
ATOM 1866 O O . ASP A 1 233 ? 3.023 13.916 -14.214 1.00 94.75 233 ASP A O 1
ATOM 1870 N N . GLY A 1 234 ? 3.427 13.658 -16.403 1.00 94.75 234 GLY A N 1
ATOM 1871 C CA . GLY A 1 234 ? 4.746 14.299 -16.376 1.00 94.75 234 GLY A CA 1
ATOM 1872 C C . GLY A 1 234 ? 5.837 13.480 -15.673 1.00 94.75 234 GLY A C 1
ATOM 1873 O O . GLY A 1 234 ? 6.887 14.020 -15.326 1.00 94.75 234 GLY A O 1
ATOM 1874 N N . GLY A 1 235 ? 5.621 12.179 -15.462 1.00 95.50 235 GLY A N 1
ATOM 1875 C CA . GLY A 1 235 ? 6.556 11.283 -14.778 1.00 95.50 235 GLY A CA 1
ATOM 1876 C C . GLY A 1 235 ? 7.906 11.142 -15.488 1.00 95.50 235 GLY A C 1
ATOM 1877 O O . GLY A 1 235 ? 8.933 11.018 -14.826 1.00 95.50 235 GLY A O 1
ATOM 1878 N N . HIS A 1 236 ? 7.940 11.244 -16.820 1.00 95.81 236 HIS A N 1
ATOM 1879 C CA . HIS A 1 236 ? 9.175 11.217 -17.620 1.00 95.81 236 HIS A CA 1
ATOM 1880 C C . HIS A 1 236 ? 10.202 12.281 -17.177 1.00 95.81 236 HIS A C 1
ATOM 1882 O O . HIS A 1 236 ? 11.396 11.988 -17.075 1.00 95.81 236 HIS A O 1
ATOM 1888 N N . ALA A 1 237 ? 9.745 13.485 -16.809 1.00 95.75 237 ALA A N 1
ATOM 1889 C CA . ALA A 1 237 ? 10.608 14.574 -16.348 1.00 95.75 237 ALA A CA 1
ATOM 1890 C C . ALA A 1 237 ? 11.387 14.218 -15.068 1.00 95.75 237 ALA A C 1
ATOM 1892 O O . ALA A 1 237 ? 12.495 14.715 -14.851 1.00 95.75 237 ALA A O 1
ATOM 1893 N N . TYR A 1 238 ? 10.841 13.324 -14.236 1.00 96.31 238 TYR A N 1
ATOM 1894 C CA . TYR A 1 238 ? 11.511 12.831 -13.034 1.00 96.31 238 TYR A CA 1
ATOM 1895 C C . TYR A 1 238 ? 12.818 12.101 -13.364 1.00 96.31 238 TYR A C 1
ATOM 1897 O O . TYR A 1 238 ? 13.849 12.337 -12.729 1.00 96.31 238 TYR A O 1
ATOM 1905 N N . PHE A 1 239 ? 12.782 11.235 -14.379 1.00 96.25 239 PHE A N 1
ATOM 1906 C CA . PHE A 1 239 ? 13.919 10.408 -14.781 1.00 96.25 239 PHE A CA 1
ATOM 1907 C C . PHE A 1 239 ? 14.958 11.211 -15.568 1.00 96.25 239 PHE A C 1
ATOM 1909 O O . PHE A 1 239 ? 16.153 11.017 -15.348 1.00 96.25 239 PHE A O 1
ATOM 1916 N N . ILE A 1 240 ? 14.524 12.181 -16.384 1.00 94.94 240 ILE A N 1
ATOM 1917 C CA . ILE A 1 240 ? 15.421 13.148 -17.044 1.00 94.94 240 ILE A CA 1
ATOM 1918 C C . ILE A 1 240 ? 16.213 13.926 -15.987 1.00 94.94 240 ILE A C 1
ATOM 1920 O O . ILE A 1 240 ? 17.442 13.923 -15.994 1.00 94.94 240 ILE A O 1
ATOM 1924 N N . LYS A 1 241 ? 15.520 14.494 -14.991 1.00 92.94 241 LYS A N 1
ATOM 1925 C CA . LYS A 1 241 ? 16.164 15.227 -13.892 1.00 92.94 241 LYS A CA 1
ATOM 1926 C C . LYS A 1 241 ? 17.137 14.361 -13.085 1.00 92.94 241 LYS A C 1
ATOM 1928 O O . LYS A 1 241 ? 18.111 14.879 -12.540 1.00 92.94 241 LYS A O 1
ATOM 1933 N N . HIS A 1 242 ? 16.877 13.058 -12.960 1.00 92.31 242 HIS A N 1
ATOM 1934 C CA . HIS A 1 242 ? 17.800 12.129 -12.300 1.00 92.31 242 HIS A CA 1
ATOM 1935 C C . HIS A 1 242 ? 19.074 11.889 -13.117 1.00 92.31 242 HIS A C 1
ATOM 1937 O O . HIS A 1 242 ? 20.155 11.832 -12.532 1.00 92.31 242 HIS A O 1
ATOM 1943 N N . LEU A 1 243 ? 18.967 11.792 -14.445 1.00 91.25 243 LEU A N 1
ATOM 1944 C CA . LEU A 1 243 ? 20.126 11.687 -15.339 1.00 91.25 243 LEU A CA 1
ATOM 1945 C C . LEU A 1 243 ? 20.971 12.965 -15.341 1.00 91.25 243 LEU A C 1
ATOM 1947 O O . LEU A 1 243 ? 22.198 12.884 -15.261 1.00 91.25 243 LEU A O 1
ATOM 1951 N N . ASP A 1 244 ? 20.315 14.125 -15.355 1.00 89.75 244 ASP A N 1
ATOM 1952 C CA . ASP A 1 244 ? 20.970 15.437 -15.370 1.00 89.75 244 ASP A CA 1
ATOM 1953 C C . ASP A 1 244 ? 21.604 15.825 -14.030 1.00 89.75 244 ASP A C 1
ATOM 1955 O O . ASP A 1 244 ? 22.352 16.803 -13.960 1.00 89.75 244 ASP A O 1
ATOM 1959 N N . ALA A 1 245 ? 21.334 15.083 -12.952 1.00 85.12 245 ALA A N 1
ATOM 1960 C CA . ALA A 1 245 ? 21.896 15.360 -11.637 1.00 85.12 245 ALA A CA 1
ATOM 1961 C C . ALA A 1 245 ? 23.427 15.168 -11.644 1.00 85.12 245 ALA A C 1
ATOM 1963 O O . ALA A 1 245 ? 23.943 14.058 -11.464 1.00 85.12 245 ALA A O 1
ATOM 1964 N N . ARG A 1 246 ? 24.151 16.276 -11.850 1.00 72.00 246 ARG A N 1
ATOM 1965 C CA . ARG A 1 246 ? 25.621 16.363 -11.799 1.00 72.00 246 ARG A CA 1
ATOM 1966 C C . ARG A 1 246 ? 26.156 16.512 -10.374 1.00 72.00 246 ARG A C 1
ATOM 1968 O O . ARG A 1 246 ? 27.248 16.034 -10.097 1.00 72.00 246 ARG A O 1
ATOM 1975 N N . ASP A 1 247 ? 25.362 17.109 -9.485 1.00 61.59 247 ASP A N 1
ATOM 1976 C CA . ASP A 1 247 ? 25.810 17.560 -8.157 1.00 61.59 247 ASP A CA 1
ATOM 1977 C C . ASP A 1 247 ? 25.743 16.488 -7.058 1.00 61.59 247 ASP A C 1
ATOM 1979 O O . ASP A 1 247 ? 26.228 16.703 -5.950 1.00 61.59 247 ASP A O 1
ATOM 1983 N N . ALA A 1 248 ? 25.153 15.322 -7.339 1.00 64.31 248 ALA A N 1
ATOM 1984 C CA . ALA A 1 248 ? 25.074 14.211 -6.395 1.00 64.31 248 ALA A CA 1
ATOM 1985 C C . ALA A 1 248 ? 25.834 12.993 -6.944 1.00 64.31 248 ALA A C 1
ATOM 1987 O O . ALA A 1 248 ? 25.726 12.716 -8.143 1.00 64.31 248 ALA A O 1
ATOM 1988 N N . PRO A 1 249 ? 26.552 12.225 -6.100 1.00 68.75 249 PRO A N 1
ATOM 1989 C CA . PRO A 1 249 ? 27.163 10.959 -6.491 1.00 68.75 249 PRO A CA 1
ATOM 1990 C C . PRO A 1 249 ? 26.064 9.913 -6.742 1.00 68.75 249 PRO A C 1
ATOM 1992 O O . PRO A 1 249 ? 25.787 9.042 -5.921 1.00 68.75 249 PRO A O 1
ATOM 1995 N N . VAL A 1 250 ? 25.374 10.031 -7.875 1.00 77.06 250 VAL A N 1
ATOM 1996 C CA . VAL A 1 250 ? 24.421 9.030 -8.350 1.00 77.06 250 VAL A CA 1
ATOM 1997 C C . VAL A 1 250 ? 25.228 7.875 -8.927 1.00 77.06 250 VAL A C 1
ATOM 1999 O O . VAL A 1 250 ? 26.017 8.070 -9.853 1.00 77.06 250 VAL A O 1
ATOM 2002 N N . ALA A 1 251 ? 25.024 6.672 -8.388 1.00 85.19 251 ALA A N 1
ATOM 2003 C CA . ALA A 1 251 ? 25.689 5.473 -8.879 1.00 85.19 251 ALA A CA 1
ATOM 2004 C C . ALA A 1 251 ? 25.425 5.281 -10.390 1.00 85.19 251 ALA A C 1
ATOM 2006 O O . ALA A 1 251 ? 24.279 5.456 -10.826 1.00 85.19 251 ALA A O 1
ATOM 2007 N N . PRO A 1 252 ? 26.435 4.891 -11.193 1.00 88.81 252 PRO A N 1
ATOM 2008 C CA . PRO A 1 252 ? 26.269 4.650 -12.629 1.00 88.81 252 PRO A CA 1
ATOM 2009 C C . PRO A 1 252 ? 25.122 3.685 -12.954 1.00 88.81 252 PRO A C 1
ATOM 2011 O O . PRO A 1 252 ? 24.372 3.917 -13.898 1.00 88.81 252 PRO A O 1
ATOM 2014 N N . GLU A 1 253 ? 24.924 2.660 -12.122 1.00 91.56 253 GLU A N 1
ATOM 2015 C CA . GLU A 1 253 ? 23.822 1.694 -12.228 1.00 91.56 253 GLU A CA 1
ATOM 2016 C C . GLU A 1 253 ? 22.446 2.367 -12.153 1.00 91.56 253 GLU A C 1
ATOM 2018 O O . GLU A 1 253 ? 21.562 2.083 -12.958 1.00 91.56 253 GLU A O 1
ATOM 2023 N N . SER A 1 254 ? 22.273 3.324 -11.238 1.00 93.00 254 SER A N 1
ATOM 2024 C CA . SER A 1 254 ? 21.019 4.071 -11.098 1.00 93.00 254 SER A CA 1
ATOM 2025 C C . SER A 1 254 ? 20.772 5.005 -12.289 1.00 93.00 254 SER A C 1
ATOM 2027 O O . SER A 1 254 ? 19.625 5.217 -12.683 1.00 93.00 254 SER A O 1
ATOM 2029 N N . ARG A 1 255 ? 21.833 5.539 -12.914 1.00 93.25 255 ARG A N 1
ATOM 2030 C CA . ARG A 1 255 ? 21.702 6.293 -14.172 1.00 93.25 255 ARG A CA 1
ATOM 2031 C C . ARG A 1 255 ? 21.318 5.379 -15.334 1.00 93.25 255 ARG A C 1
ATOM 2033 O O . ARG A 1 255 ? 20.422 5.727 -16.092 1.00 93.25 255 ARG A O 1
ATOM 2040 N N . ALA A 1 256 ? 21.927 4.198 -15.443 1.00 96.12 256 ALA A N 1
ATOM 2041 C CA . ALA A 1 256 ? 21.558 3.214 -16.460 1.00 96.12 256 ALA A CA 1
ATOM 2042 C C . ALA A 1 256 ? 20.083 2.792 -16.336 1.00 96.12 256 ALA A C 1
ATOM 2044 O O . ALA A 1 256 ? 19.374 2.734 -17.335 1.00 96.12 256 ALA A O 1
ATOM 2045 N N . GLN A 1 257 ? 19.596 2.593 -15.109 1.00 97.50 257 GLN A N 1
ATOM 2046 C CA . GLN A 1 257 ? 18.184 2.338 -14.815 1.00 97.50 257 GLN A CA 1
ATOM 2047 C C . GLN A 1 257 ? 17.267 3.477 -15.280 1.00 97.50 257 GLN A C 1
ATOM 2049 O O . GLN A 1 257 ? 16.266 3.225 -15.943 1.00 97.50 257 GLN A O 1
ATOM 2054 N N . ALA A 1 258 ? 17.614 4.735 -14.997 1.00 97.06 258 ALA A N 1
ATOM 2055 C CA . ALA A 1 258 ? 16.827 5.875 -15.472 1.00 97.06 258 ALA A CA 1
ATOM 2056 C C . ALA A 1 258 ? 16.833 6.001 -17.006 1.00 97.06 258 ALA A C 1
ATOM 2058 O O . ALA A 1 258 ? 15.795 6.294 -17.596 1.00 97.06 258 ALA A O 1
ATOM 2059 N N . ALA A 1 259 ? 17.968 5.729 -17.656 1.00 97.44 259 ALA A N 1
ATOM 2060 C CA . ALA A 1 259 ? 18.052 5.683 -19.113 1.00 97.44 259 ALA A CA 1
ATOM 2061 C C . ALA A 1 259 ? 17.189 4.553 -19.698 1.00 97.44 259 ALA A C 1
ATOM 2063 O O . ALA A 1 259 ? 16.474 4.780 -20.670 1.00 97.44 259 ALA A O 1
ATOM 2064 N N . PHE A 1 260 ? 17.193 3.368 -19.076 1.00 98.38 260 PHE A N 1
ATOM 2065 C CA . PHE A 1 260 ? 16.299 2.267 -19.437 1.00 98.38 260 PHE A CA 1
ATOM 2066 C C . PHE A 1 260 ? 14.826 2.666 -19.306 1.00 98.38 260 PHE A C 1
ATOM 2068 O O . PHE A 1 260 ? 14.055 2.447 -20.234 1.00 98.38 260 PHE A O 1
ATOM 2075 N N . VAL A 1 261 ? 14.440 3.288 -18.187 1.00 98.31 261 VAL A N 1
ATOM 2076 C CA . VAL A 1 261 ? 13.065 3.759 -17.966 1.00 98.31 261 VAL A CA 1
ATOM 2077 C C . VAL A 1 261 ? 12.638 4.728 -19.069 1.00 98.31 261 VAL A C 1
ATOM 2079 O O . VAL A 1 261 ? 11.556 4.574 -19.623 1.00 98.31 261 VAL A O 1
ATOM 2082 N N . LEU A 1 262 ? 13.487 5.694 -19.430 1.00 98.06 262 LEU A N 1
ATOM 2083 C CA . LEU A 1 262 ? 13.193 6.630 -20.518 1.00 98.06 262 LEU A CA 1
ATOM 2084 C C . LEU A 1 262 ? 13.104 5.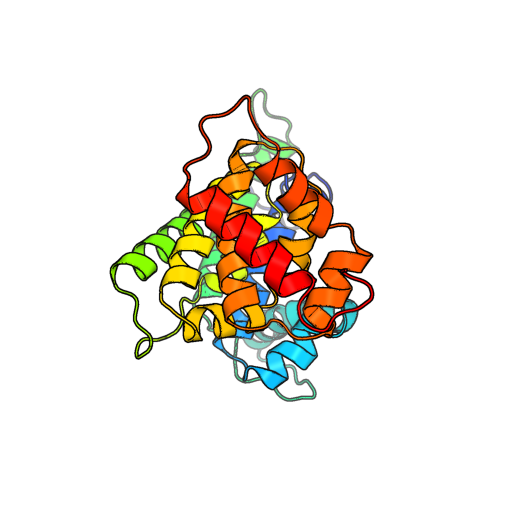932 -21.877 1.00 98.06 262 LEU A C 1
ATOM 2086 O O . LEU A 1 262 ? 12.167 6.192 -22.624 1.00 98.06 262 LEU A O 1
ATOM 2090 N N . ALA A 1 263 ? 14.016 5.006 -22.174 1.00 98.12 263 ALA A N 1
ATOM 2091 C CA . ALA A 1 263 ? 13.949 4.212 -23.396 1.00 98.12 263 ALA A CA 1
ATOM 2092 C C . ALA A 1 263 ? 12.631 3.422 -23.479 1.00 98.12 263 ALA A C 1
ATOM 2094 O O . ALA A 1 263 ? 11.971 3.455 -24.512 1.00 98.12 263 ALA A O 1
ATOM 2095 N N . ALA A 1 264 ? 12.205 2.794 -22.379 1.00 97.88 264 ALA A N 1
ATOM 2096 C CA . ALA A 1 264 ? 10.938 2.071 -22.295 1.00 97.88 264 ALA A CA 1
ATOM 2097 C C . ALA A 1 264 ? 9.711 2.993 -22.410 1.00 97.88 264 ALA A C 1
ATOM 2099 O O . ALA A 1 264 ? 8.689 2.574 -22.941 1.00 97.88 264 ALA A O 1
ATOM 2100 N N . ILE A 1 265 ? 9.792 4.248 -21.951 1.00 97.56 265 ILE A N 1
ATOM 2101 C CA . ILE A 1 265 ? 8.730 5.251 -22.148 1.00 97.56 265 ILE A CA 1
ATOM 2102 C C . ILE A 1 265 ? 8.604 5.648 -23.629 1.00 97.56 265 ILE A C 1
ATOM 2104 O O . ILE A 1 265 ? 7.489 5.852 -24.106 1.00 97.56 265 ILE A O 1
ATOM 2108 N N . CYS A 1 266 ? 9.723 5.766 -24.350 1.00 97.19 266 CYS A N 1
ATOM 2109 C CA . CYS A 1 266 ? 9.753 6.173 -25.760 1.00 97.19 266 CYS A CA 1
ATOM 2110 C C . CYS A 1 266 ? 9.520 5.010 -26.748 1.00 97.19 266 CYS A C 1
ATOM 2112 O O . CYS A 1 266 ? 9.243 5.259 -27.929 1.00 97.19 266 CYS A O 1
ATOM 2114 N N . ASP A 1 267 ? 9.665 3.758 -26.303 1.00 96.69 267 ASP A N 1
ATOM 2115 C CA . ASP A 1 267 ? 9.620 2.574 -27.165 1.00 96.69 267 ASP A CA 1
ATOM 2116 C C . ASP A 1 267 ? 8.267 2.438 -27.873 1.00 96.69 267 ASP A C 1
ATOM 2118 O O . ASP A 1 267 ? 7.221 2.302 -27.236 1.00 96.69 267 ASP A O 1
ATOM 2122 N N . ALA A 1 268 ? 8.296 2.537 -29.206 1.00 95.00 268 ALA A N 1
ATOM 2123 C CA . ALA A 1 268 ? 7.123 2.553 -30.080 1.00 95.00 268 ALA A CA 1
ATOM 2124 C C . ALA A 1 268 ? 5.976 3.490 -29.616 1.00 95.00 268 ALA A C 1
ATOM 2126 O O . ALA A 1 268 ? 4.810 3.251 -29.940 1.00 95.00 268 ALA A O 1
ATOM 2127 N N . HIS A 1 269 ? 6.292 4.578 -28.896 1.00 96.19 269 HIS A N 1
ATOM 2128 C CA . HIS A 1 269 ? 5.306 5.476 -28.287 1.00 96.19 269 HIS A CA 1
ATOM 2129 C C . HIS A 1 269 ? 5.500 6.945 -28.724 1.00 96.19 269 HIS A C 1
ATOM 2131 O O . HIS A 1 269 ? 6.217 7.696 -28.061 1.00 96.19 269 HIS A O 1
ATOM 2137 N N . PRO A 1 270 ? 4.824 7.417 -29.797 1.00 95.56 270 PRO A N 1
ATOM 2138 C CA . PRO A 1 270 ? 5.060 8.746 -30.383 1.00 95.56 270 PRO A CA 1
ATOM 2139 C C . PRO A 1 270 ? 4.822 9.947 -29.462 1.00 95.56 270 PRO A C 1
ATOM 2141 O O . PRO A 1 270 ? 5.319 11.026 -29.740 1.00 95.56 270 PRO A O 1
ATOM 2144 N N . ARG A 1 271 ? 4.024 9.800 -28.396 1.00 94.25 271 ARG A N 1
ATOM 2145 C CA . ARG A 1 271 ? 3.830 10.873 -27.403 1.00 94.25 271 ARG A CA 1
ATOM 2146 C C . ARG A 1 271 ? 4.977 10.970 -26.396 1.00 94.25 271 ARG A C 1
ATOM 2148 O O . ARG A 1 271 ? 5.099 12.000 -25.745 1.00 94.25 271 ARG A O 1
ATOM 2155 N N . GLY A 1 272 ? 5.722 9.882 -26.205 1.00 92.50 272 GLY A N 1
ATOM 2156 C CA . GLY A 1 272 ? 6.867 9.828 -25.297 1.00 92.50 272 GLY A CA 1
ATOM 2157 C C . GLY A 1 272 ? 8.188 10.203 -25.968 1.00 92.50 272 GLY A C 1
ATOM 2158 O O . GLY A 1 272 ? 9.114 10.591 -25.264 1.00 92.50 272 GLY A O 1
ATOM 2159 N N . GLN A 1 273 ? 8.274 10.061 -27.295 1.00 94.44 273 GLN A N 1
ATOM 2160 C CA . GLN A 1 273 ? 9.387 10.515 -28.142 1.00 94.44 273 GLN A CA 1
ATOM 2161 C C . GLN A 1 273 ? 9.413 12.041 -28.255 1.00 94.44 273 GLN A C 1
ATOM 2163 O O . GLN A 1 273 ? 10.530 12.598 -28.182 1.00 94.44 273 GLN A O 1
#

Sequence (273 aa):
RLRLPRLDRDLVDRIPGKQTDRKTPVGELNWIFTAITDTIAWNVLPRALFQRLFRQDLLVASLFRNYLLADRIMRAHGCTPACHPRLPPTHQHPMWSAWDLAAEACLLQMPDLIDGVPGAEYVPSPFFSQQLTAFELWLSHGAPDKRPPEQLPIVLQVLLSQVHRLRALVLLGRFLDMGVWAVDLALSVGIFPYVLKLLQTSAPDLRQTLVFIWTKILAWDASPAVQGDLVKDGGHAYFIKHLDARDAPVAPESRAQAAFVLAAICDAHPRGQ

Foldseek 3Di:
DPPPVLQDPVLVVVQDDDLCDCQGLNVVLNLLLLLLLLLLCVQFDDLVVSCVQQPPDPVSNVVSSVVLVVCQVQVVVVHHDADPVGGDNRNPPCSVVVSVVQVVLSSVLRSCVSVVPPPRDDDRDCSLVVLLVQLVVCLVPPAPPDDPRSSLSSLLSCCPPPVCNLSSLVSLLSQLVNDLSSLVVSVSSPSLVSLLVCLPDPDPSCLLSSLSNLLSNLVNDLDLVSLVSCLVSVSLVSLVVVLVPPPDCDDPVSNVSSVSSLCSSPPVHVSSD

Radius of gyration: 21.24 Å; chains: 1; bounding box: 54×40×65 Å